Protein AF-C9IZY2-F1 (afdb_monomer)

Organism: Homo sapiens (NCBI:txid9606)

Secondary structure (DSSP, 8-state):
----------TTS---EEEEEETTTTEEEEEE----S-SS----HHHHHHHHHHHHSHHHHHHHHHHHHHHHHHHHHHHHHHHHHHHHHHHHHHHHHHHHHHHHHHHHHHHHHHHHHHSEE----B-TTTS-TTEEEPTTSS-EEE-SS-------TTS-SSS----BSS--SSS-EE------S-SEEEEEEE-TT---SS----SGGGTEEEEEEETTEEEE--SS-EEE-PPP-

Solvent-accessible surface area (backbone atoms only — not comparable to full-atom values): 14659 Å² total; per-residue (Å²): 135,81,68,82,65,81,74,89,70,67,99,84,54,100,65,66,61,53,57,60,62,48,89,90,72,83,56,84,59,82,54,77,64,81,80,76,86,78,94,66,84,79,80,50,74,66,61,56,51,51,56,50,59,67,58,71,42,75,66,45,61,51,50,52,53,54,49,50,53,51,50,53,52,51,52,51,49,52,49,52,51,53,48,55,53,49,54,50,49,50,54,54,48,53,54,48,54,56,45,51,53,49,51,52,52,48,52,52,50,50,52,52,48,49,45,63,74,74,30,46,79,49,88,70,37,51,29,75,68,25,29,9,50,37,52,45,64,44,95,84,24,73,47,75,44,79,52,99,55,72,53,96,68,85,90,49,86,68,22,21,75,58,56,95,42,65,44,53,66,74,83,83,93,74,89,56,73,44,74,87,80,90,84,78,97,67,58,61,52,74,52,74,54,64,50,92,83,41,81,36,68,55,95,69,72,61,21,56,93,56,36,19,51,34,46,33,39,53,74,90,44,40,29,43,42,39,91,76,70,39,79,48,98,72,76,90,128

InterPro domains:
  IPR001870 B30.2/SPRY domain [PS50188] (104-237)
  IPR003877 SPRY domain [PF00622] (176-229)
  IPR003879 Butyrophylin-like, SPRY domain [PR01407] (120-137)
  IPR003879 Butyrophylin-like, SPRY domain [PR01407] (137-154)
  IPR003879 Butyrophylin-like, SPRY domain [PR01407] (159-183)
  IPR003879 Butyrophylin-like, SPRY domain [PR01407] (189-202)
  IPR006574 SPRY-associated [PF13765] (124-172)
  IPR006574 SPRY-associated [SM00589] (121-173)
  IPR013320 Concanavalin A-like lectin/glucanase domain superfamily [SSF49899] (114-229)
  IPR043136 B30.2/SPRY domain superfamily [G3DSA:2.60.120.920] (111-237)
  IPR050143 Tripartite motif-containing [PTHR24103] (98-228)

Radius of gyration: 43.45 Å; Cα contacts (8 Å, |Δi|>4): 248; chains: 1; bounding box: 71×37×119 Å

Nearest PDB structures (foldseek):
  5lyg-assembly1_A  TM=9.795E-01  e=1.048E-12  Homo sapiens
  8hjt-assembly1_D  TM=9.741E-01  e=1.579E-12  Vicugna pacos
  6ism-assembly1_A  TM=9.696E-01  e=3.588E-12  Homo sapiens
  7hla-assembly1_B  TM=9.665E-01  e=2.173E-10  Mus musculus
  3zo0-assembly1_B-2  TM=9.667E-01  e=2.591E-10  Mus musculus

Structure (mmCIF, N/CA/C/O backbone):
data_AF-C9IZY2-F1
#
_entry.id   AF-C9IZY2-F1
#
loop_
_atom_site.group_PDB
_atom_site.id
_atom_site.type_symbol
_atom_site.label_atom_id
_atom_site.label_alt_id
_atom_site.label_comp_id
_atom_site.label_asym_id
_atom_site.label_entity_id
_atom_site.label_seq_id
_atom_site.pdbx_PDB_ins_code
_atom_site.Cartn_x
_atom_site.Cartn_y
_atom_site.Cartn_z
_atom_site.occupancy
_atom_site.B_iso_or_equiv
_atom_site.auth_seq_id
_atom_site.auth_comp_id
_atom_site.auth_asym_id
_atom_site.auth_atom_id
_atom_site.pdbx_PDB_model_num
ATOM 1 N N . MET A 1 1 ? 18.528 -11.852 73.624 1.00 40.19 1 MET A N 1
ATOM 2 C CA . MET A 1 1 ? 17.489 -12.532 74.430 1.00 40.19 1 MET A CA 1
ATOM 3 C C . MET A 1 1 ? 16.608 -11.447 75.022 1.00 40.19 1 MET A C 1
ATOM 5 O O . MET A 1 1 ? 17.159 -10.534 75.620 1.00 40.19 1 MET A O 1
ATOM 9 N N . VAL A 1 2 ? 15.296 -11.476 74.775 1.00 45.31 2 VAL A N 1
ATOM 10 C CA . VAL A 1 2 ? 14.349 -10.505 75.351 1.00 45.31 2 VAL A CA 1
ATOM 11 C C . VAL A 1 2 ? 13.811 -11.118 76.636 1.00 45.31 2 VAL A C 1
ATOM 13 O O . VAL A 1 2 ? 13.112 -12.126 76.586 1.00 45.31 2 VAL A O 1
ATOM 16 N N . THR A 1 3 ? 14.182 -10.558 77.781 1.00 39.31 3 THR A N 1
ATOM 17 C CA . THR A 1 3 ? 13.707 -11.024 79.087 1.00 39.31 3 THR A CA 1
ATOM 18 C C . THR A 1 3 ? 12.487 -10.192 79.460 1.00 39.31 3 THR A C 1
ATOM 20 O O . THR A 1 3 ? 12.613 -9.007 79.754 1.00 39.31 3 THR A O 1
ATOM 23 N N . THR A 1 4 ? 11.294 -10.781 79.397 1.00 42.53 4 THR A N 1
ATOM 24 C CA . THR A 1 4 ? 10.043 -10.113 79.784 1.00 42.53 4 THR A CA 1
ATOM 25 C C . THR A 1 4 ? 9.721 -10.490 81.227 1.00 42.53 4 THR A C 1
ATOM 27 O O . THR A 1 4 ? 9.477 -11.658 81.518 1.00 42.53 4 THR A O 1
ATOM 30 N N . ALA A 1 5 ? 9.744 -9.522 82.143 1.00 48.50 5 ALA A N 1
ATOM 31 C CA . ALA A 1 5 ? 9.399 -9.730 83.547 1.00 48.50 5 ALA A CA 1
ATOM 32 C C . ALA A 1 5 ? 8.281 -8.760 83.945 1.00 48.50 5 ALA A C 1
ATOM 34 O O . ALA A 1 5 ? 8.416 -7.552 83.780 1.00 48.50 5 ALA A O 1
ATOM 35 N N . VAL A 1 6 ? 7.175 -9.294 84.466 1.00 47.06 6 VAL A N 1
ATOM 36 C CA . VAL A 1 6 ? 6.047 -8.506 84.982 1.00 47.06 6 VAL A CA 1
ATOM 37 C C . VAL A 1 6 ? 6.134 -8.519 86.504 1.00 47.06 6 VAL A C 1
ATOM 39 O O . VAL A 1 6 ? 5.974 -9.568 87.125 1.00 47.06 6 VAL A O 1
ATOM 42 N N . ILE A 1 7 ? 6.419 -7.364 87.108 1.00 50.03 7 ILE A N 1
ATOM 43 C CA . ILE A 1 7 ? 6.515 -7.216 88.564 1.00 50.03 7 ILE A CA 1
ATOM 44 C C . ILE A 1 7 ? 5.248 -6.517 89.053 1.00 50.03 7 ILE A C 1
ATOM 46 O O . ILE A 1 7 ? 5.087 -5.312 88.888 1.00 50.03 7 ILE A O 1
ATOM 50 N N . ILE A 1 8 ? 4.351 -7.273 89.681 1.00 49.47 8 ILE A N 1
ATOM 51 C CA . ILE A 1 8 ? 3.159 -6.725 90.333 1.00 49.47 8 ILE A CA 1
ATOM 52 C C . ILE A 1 8 ? 3.582 -6.235 91.722 1.00 49.47 8 ILE A C 1
ATOM 54 O O . ILE A 1 8 ? 3.818 -7.048 92.617 1.00 49.47 8 ILE A O 1
ATOM 58 N N . ARG A 1 9 ? 3.710 -4.915 91.910 1.00 48.81 9 ARG A N 1
ATOM 59 C CA . ARG A 1 9 ? 3.880 -4.315 93.241 1.00 48.81 9 ARG A CA 1
ATOM 60 C C . ARG A 1 9 ? 2.545 -3.769 93.733 1.00 48.81 9 ARG A C 1
ATOM 62 O O . ARG A 1 9 ? 1.941 -2.930 93.085 1.00 48.81 9 ARG A O 1
ATOM 69 N N . ASP A 1 10 ? 2.175 -4.240 94.917 1.00 44.31 10 ASP A N 1
ATOM 70 C CA . ASP A 1 10 ? 1.064 -3.801 95.761 1.00 44.31 10 ASP A CA 1
ATOM 71 C C . ASP A 1 10 ? -0.370 -4.136 95.326 1.00 44.31 10 ASP A C 1
ATOM 73 O O . ASP A 1 10 ? -0.827 -3.860 94.223 1.00 44.31 10 ASP A O 1
ATOM 77 N N . LYS A 1 11 ? -1.133 -4.711 96.265 1.00 51.84 11 LYS A N 1
ATOM 78 C CA . LYS A 1 11 ? -2.534 -5.128 96.065 1.00 51.84 11 LYS A CA 1
ATOM 79 C C . LYS A 1 11 ? -3.543 -3.984 96.223 1.00 51.84 11 LYS A C 1
ATOM 81 O O . LYS A 1 11 ? -4.746 -4.225 96.164 1.00 51.84 11 LYS A O 1
ATOM 86 N N . TYR A 1 12 ? -3.069 -2.754 96.421 1.00 48.72 12 TYR A N 1
ATOM 87 C CA . TYR A 1 12 ? -3.920 -1.620 96.787 1.00 48.72 12 TYR A CA 1
ATOM 88 C C . TYR A 1 12 ? -3.785 -0.397 95.872 1.00 48.72 12 TYR A C 1
ATOM 90 O O . TYR A 1 12 ? -4.548 0.553 96.034 1.00 48.72 12 TYR A O 1
ATOM 98 N N . VAL A 1 13 ? -2.909 -0.428 94.860 1.00 48.81 13 VAL A N 1
ATOM 99 C CA . VAL A 1 13 ? -2.782 0.656 93.873 1.00 48.81 13 VAL A CA 1
ATOM 100 C C . VAL A 1 13 ? -2.941 0.071 92.467 1.00 48.81 13 VAL A C 1
ATOM 102 O O . VAL A 1 13 ? -2.142 -0.745 92.023 1.00 48.81 13 VAL A O 1
ATOM 105 N N . ARG A 1 14 ? -4.037 0.445 91.795 1.00 58.28 14 ARG A N 1
ATOM 106 C CA . ARG A 1 14 ? -4.555 -0.113 90.528 1.00 58.28 14 ARG A CA 1
ATOM 107 C C . ARG A 1 14 ? -3.748 0.337 89.298 1.00 58.28 14 ARG A C 1
ATOM 109 O O . ARG A 1 14 ? -4.320 0.815 88.322 1.00 58.28 14 ARG A O 1
ATOM 116 N N . ASN A 1 15 ? -2.426 0.177 89.339 1.00 51.97 15 ASN A N 1
ATOM 117 C CA . ASN A 1 15 ? -1.521 0.578 88.266 1.00 51.97 15 ASN A CA 1
ATOM 118 C C . ASN A 1 15 ? -0.731 -0.659 87.823 1.00 51.97 15 ASN A C 1
ATOM 120 O O . ASN A 1 15 ? 0.031 -1.219 88.608 1.00 51.97 15 ASN A O 1
ATOM 124 N N . VAL A 1 16 ? -0.901 -1.094 86.574 1.00 55.56 16 VAL A N 1
ATOM 125 C CA . VAL A 1 16 ? -0.093 -2.180 86.000 1.00 55.56 16 VAL A CA 1
ATOM 126 C C . VAL A 1 16 ? 0.978 -1.538 85.126 1.00 55.56 16 VAL A C 1
ATOM 128 O O . VAL A 1 16 ? 0.656 -0.937 84.102 1.00 55.56 16 VAL A O 1
ATOM 131 N N . SER A 1 17 ? 2.246 -1.630 85.528 1.00 50.41 17 SER A N 1
ATOM 132 C CA . SER A 1 17 ? 3.370 -1.200 84.694 1.00 50.41 17 SER A CA 1
ATOM 133 C C . SER A 1 17 ? 3.989 -2.401 83.979 1.00 50.41 17 SER A C 1
ATOM 135 O O . SER A 1 17 ? 4.211 -3.463 84.559 1.00 50.41 17 SER A O 1
ATOM 137 N N . CYS A 1 18 ? 4.248 -2.237 82.684 1.00 51.66 18 CYS A N 1
ATOM 138 C CA . CYS A 1 18 ? 4.996 -3.184 81.869 1.00 51.66 18 CYS A CA 1
ATOM 139 C C . CYS A 1 18 ? 6.260 -2.468 81.393 1.00 51.66 18 CYS A C 1
ATOM 141 O O . CYS A 1 18 ? 6.152 -1.456 80.699 1.00 51.66 18 CYS A O 1
ATOM 143 N N . SER A 1 19 ? 7.441 -2.981 81.747 1.00 51.94 19 SER A N 1
ATOM 144 C CA . SER A 1 19 ? 8.708 -2.504 81.191 1.00 51.94 19 SER A CA 1
ATOM 145 C C . SER A 1 19 ? 9.284 -3.557 80.248 1.00 51.94 19 SER A C 1
ATOM 147 O O . SER A 1 19 ? 9.329 -4.752 80.547 1.00 51.94 19 SER A O 1
ATOM 149 N N . VAL A 1 20 ? 9.678 -3.115 79.056 1.00 52.34 20 VAL A N 1
ATOM 150 C CA . VAL A 1 20 ? 10.335 -3.959 78.058 1.00 52.34 20 VAL A CA 1
ATOM 151 C C . VAL A 1 20 ? 11.734 -3.403 77.866 1.00 52.34 20 VAL A C 1
ATOM 153 O O . VAL A 1 20 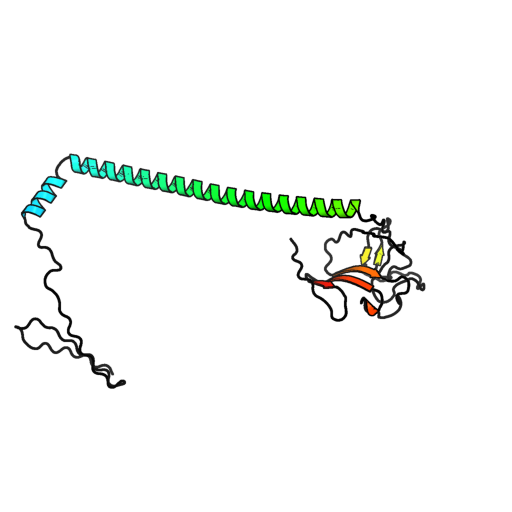? 11.901 -2.305 77.344 1.00 52.34 20 VAL A O 1
ATOM 156 N N . ASN A 1 21 ? 12.738 -4.160 78.304 1.00 47.47 21 ASN A N 1
ATOM 157 C CA . ASN A 1 21 ? 14.138 -3.789 78.149 1.00 47.47 21 ASN A CA 1
ATOM 158 C C . ASN A 1 21 ? 14.741 -4.537 76.952 1.00 47.47 21 ASN A C 1
ATOM 160 O O . ASN A 1 21 ? 14.748 -5.770 76.915 1.00 47.47 21 ASN A O 1
ATOM 164 N N . ASN A 1 22 ? 15.233 -3.789 75.964 1.00 47.00 22 ASN A N 1
ATOM 165 C CA . ASN A 1 22 ? 15.914 -4.331 74.795 1.00 47.00 22 ASN A CA 1
ATOM 166 C C . ASN A 1 22 ? 17.382 -3.878 74.798 1.00 47.00 22 ASN A C 1
ATOM 168 O O . ASN A 1 22 ? 17.701 -2.734 74.475 1.00 47.00 22 ASN A O 1
ATOM 172 N N . THR A 1 23 ? 18.287 -4.795 75.136 1.00 54.81 23 THR A N 1
ATOM 173 C CA . THR A 1 23 ? 19.713 -4.514 75.367 1.00 54.81 23 THR A CA 1
ATOM 174 C C . THR A 1 23 ? 20.537 -4.231 74.105 1.00 54.81 23 THR A C 1
ATOM 176 O O . THR A 1 23 ? 21.725 -3.951 74.220 1.00 54.81 23 THR A O 1
ATOM 179 N N . LEU A 1 24 ? 19.944 -4.259 72.904 1.00 51.19 24 LEU A N 1
ATOM 180 C CA . LEU A 1 24 ? 20.659 -3.998 71.643 1.00 51.19 24 LEU A CA 1
ATOM 181 C C . LEU A 1 24 ? 20.613 -2.535 71.168 1.00 51.19 24 LEU A C 1
ATOM 183 O O . LEU A 1 24 ? 21.383 -2.174 70.284 1.00 51.19 24 LEU A O 1
ATOM 187 N N . LEU A 1 25 ? 19.742 -1.691 71.733 1.00 52.81 25 LEU A N 1
ATOM 188 C CA . LEU A 1 25 ? 19.538 -0.302 71.276 1.00 52.81 25 LEU A CA 1
ATOM 189 C C . LEU A 1 25 ? 19.680 0.761 72.379 1.00 52.81 25 LEU A C 1
ATOM 191 O O . LEU A 1 25 ? 19.482 1.940 72.107 1.00 52.81 25 LEU A O 1
ATOM 195 N N . GLY A 1 26 ? 20.034 0.375 73.611 1.00 54.69 26 GLY A N 1
ATOM 196 C CA . GLY A 1 26 ? 20.330 1.317 74.703 1.00 54.69 26 GLY A CA 1
ATOM 197 C C . GLY A 1 26 ? 19.180 2.254 75.100 1.00 54.69 26 GLY A C 1
ATOM 198 O O . GLY A 1 26 ? 19.429 3.274 75.734 1.00 54.69 26 GLY A O 1
ATOM 199 N N . GLN A 1 27 ? 17.936 1.941 74.723 1.00 52.62 27 GLN A N 1
ATOM 200 C CA . GLN A 1 27 ? 16.760 2.758 75.021 1.00 52.62 27 GLN A CA 1
ATOM 201 C C . GLN A 1 27 ? 15.821 2.035 75.984 1.00 52.62 27 GLN A C 1
ATOM 203 O O . GLN A 1 27 ? 15.331 0.943 75.697 1.00 52.62 27 GLN A O 1
ATOM 208 N N . GLU A 1 28 ? 15.539 2.689 77.106 1.00 56.41 28 GLU A N 1
ATOM 209 C CA . GLU A 1 28 ? 14.507 2.303 78.060 1.00 56.41 28 GLU A CA 1
ATOM 210 C C . GLU A 1 28 ? 13.216 3.056 77.722 1.00 56.41 28 GLU A C 1
ATOM 212 O O . GLU A 1 28 ? 13.225 4.277 77.546 1.00 56.41 28 GLU A O 1
ATOM 217 N N . LYS A 1 29 ? 12.097 2.338 77.580 1.00 54.38 29 LYS A N 1
ATOM 218 C CA . LYS A 1 29 ? 10.791 2.960 77.348 1.00 54.38 29 LYS A CA 1
ATOM 219 C C . LYS A 1 29 ? 9.762 2.351 78.289 1.00 54.38 29 LYS A C 1
ATOM 221 O O . LYS A 1 29 ? 9.289 1.238 78.072 1.00 54.38 29 LYS A O 1
ATOM 226 N N . GLU A 1 30 ? 9.425 3.096 79.335 1.00 56.91 30 GLU A N 1
ATOM 227 C CA . GLU A 1 30 ? 8.315 2.775 80.225 1.00 56.91 30 GLU A CA 1
ATOM 228 C C . GLU A 1 30 ? 7.013 3.331 79.643 1.00 56.91 30 GLU A C 1
ATOM 230 O O . GLU A 1 30 ? 6.910 4.514 79.316 1.00 56.91 30 GLU A O 1
ATOM 235 N N . THR A 1 31 ? 6.000 2.478 79.509 1.00 49.25 31 THR A N 1
ATOM 236 C CA . THR A 1 31 ? 4.647 2.910 79.145 1.00 49.25 31 THR A CA 1
ATOM 237 C C . THR A 1 31 ? 3.680 2.480 80.234 1.00 49.25 31 THR A C 1
ATOM 239 O O . THR A 1 31 ? 3.457 1.287 80.442 1.00 49.25 31 THR A O 1
ATOM 242 N N . VAL A 1 32 ? 3.106 3.460 80.928 1.00 55.12 32 VAL A N 1
ATOM 243 C CA . VAL A 1 32 ? 2.059 3.251 81.930 1.00 55.12 32 VAL A CA 1
ATOM 244 C C . VAL A 1 32 ? 0.713 3.333 81.218 1.00 55.12 32 VAL A C 1
ATOM 246 O O . VAL A 1 32 ? 0.360 4.377 80.670 1.00 55.12 32 VAL A O 1
ATOM 249 N N . ILE A 1 33 ? -0.026 2.225 81.189 1.00 56.00 33 ILE A N 1
ATOM 250 C CA . ILE A 1 33 ? -1.375 2.189 80.621 1.00 56.00 33 ILE A CA 1
ATOM 251 C C . ILE A 1 33 ? -2.360 2.490 81.750 1.00 56.00 33 ILE A C 1
ATOM 253 O O . ILE A 1 33 ? -2.466 1.733 82.713 1.00 56.00 33 ILE A O 1
ATOM 257 N N . PHE A 1 34 ? -3.091 3.595 81.619 1.00 49.12 34 PHE A N 1
ATOM 258 C CA . PHE A 1 34 ? -4.220 3.917 82.485 1.00 49.12 34 PHE A CA 1
ATOM 259 C C . PHE A 1 34 ? -5.475 3.279 81.893 1.00 49.12 34 PHE A C 1
ATOM 261 O O . PHE A 1 34 ? -5.845 3.588 80.762 1.00 49.12 34 PHE A O 1
ATOM 268 N N . ILE A 1 35 ? -6.123 2.383 82.637 1.00 53.16 35 ILE A N 1
ATOM 269 C CA . ILE A 1 35 ? -7.439 1.853 82.264 1.00 53.16 35 ILE A CA 1
ATOM 270 C C . ILE A 1 35 ? -8.484 2.804 82.865 1.00 53.16 35 ILE A C 1
ATOM 272 O O . ILE A 1 35 ? -8.654 2.788 84.086 1.00 53.16 35 ILE A O 1
ATOM 276 N N . PRO A 1 36 ? -9.165 3.655 82.073 1.00 42.81 36 PRO A N 1
ATOM 277 C CA . PRO A 1 36 ? -10.273 4.446 82.589 1.00 42.81 36 PRO A CA 1
ATOM 278 C C . PRO A 1 36 ? -11.422 3.514 82.997 1.00 42.81 36 PRO A C 1
ATOM 280 O O . PRO A 1 36 ? -11.776 2.581 82.272 1.00 42.81 36 PRO A O 1
ATOM 283 N N . GLU A 1 37 ? -11.990 3.745 84.181 1.00 43.78 37 GLU A N 1
ATOM 284 C CA . GLU A 1 37 ? -13.172 3.026 84.655 1.00 43.78 37 GLU A CA 1
ATOM 285 C C . GLU A 1 37 ? -14.347 3.227 83.677 1.00 43.78 37 GLU A C 1
ATOM 287 O O . GLU A 1 37 ? -14.598 4.340 83.222 1.00 43.78 37 GLU A O 1
ATOM 292 N N . SER A 1 38 ? -15.094 2.143 83.424 1.00 46.31 38 SER A N 1
ATOM 293 C CA . SER A 1 38 ? -16.403 2.053 82.740 1.00 46.31 38 SER A CA 1
ATOM 294 C C . SER A 1 38 ? -16.441 1.853 81.208 1.00 46.31 38 SER A C 1
ATOM 296 O O . SER A 1 38 ? -16.872 2.704 80.443 1.00 46.31 38 SER A O 1
ATOM 298 N N . PHE A 1 39 ? -16.142 0.624 80.766 1.00 46.12 39 PHE A N 1
ATOM 299 C CA . PHE A 1 39 ? -16.599 0.081 79.467 1.00 46.12 39 PHE A CA 1
ATOM 300 C C . PHE A 1 39 ? -17.731 -0.956 79.603 1.00 46.12 39 PHE A C 1
ATOM 302 O O . PHE A 1 39 ? -17.947 -1.776 78.716 1.00 46.12 39 PHE A O 1
ATOM 309 N N . MET A 1 40 ? -18.470 -0.947 80.714 1.00 44.19 40 MET A N 1
ATOM 310 C CA . MET A 1 40 ? -19.642 -1.807 80.905 1.00 44.19 40 MET A CA 1
ATOM 311 C C . MET A 1 40 ? -20.780 -0.960 81.486 1.00 44.19 40 MET A C 1
ATOM 313 O O . MET A 1 40 ? -20.730 -0.637 82.674 1.00 44.19 40 MET A O 1
ATOM 317 N N . PRO A 1 41 ? -21.798 -0.572 80.696 1.00 45.72 41 PRO A N 1
ATOM 318 C CA . PRO A 1 41 ? -23.003 -0.006 81.275 1.00 45.72 41 PRO A CA 1
ATOM 319 C C . PRO A 1 41 ? -23.709 -1.122 82.050 1.00 45.72 41 PRO A C 1
ATOM 321 O O . PRO A 1 41 ? -24.046 -2.162 81.482 1.00 45.72 41 PRO A O 1
ATOM 324 N N . SER A 1 42 ? -23.920 -0.938 83.354 1.00 53.59 42 SER A N 1
ATOM 325 C CA . SER A 1 42 ? -24.784 -1.829 84.124 1.00 53.59 42 SER A CA 1
ATOM 326 C C . SER A 1 42 ? -26.217 -1.649 83.620 1.00 53.59 42 SER A C 1
ATOM 328 O O . SER A 1 42 ? -26.858 -0.620 83.831 1.00 53.59 42 SER A O 1
ATOM 330 N N . ALA A 1 43 ? -26.727 -2.641 82.891 1.00 50.31 43 ALA A N 1
ATOM 331 C CA . ALA A 1 43 ? -28.133 -2.662 82.522 1.00 50.31 43 ALA A CA 1
ATOM 332 C C . ALA A 1 43 ? -28.959 -2.797 83.809 1.00 50.31 43 ALA A C 1
ATOM 334 O O . ALA A 1 43 ? -28.845 -3.785 84.536 1.00 50.31 43 ALA A O 1
ATOM 335 N N . SER A 1 44 ? -29.756 -1.778 84.126 1.00 56.03 44 SER A N 1
ATOM 336 C CA . SER A 1 44 ? -30.616 -1.791 85.304 1.00 56.03 44 SER A CA 1
ATOM 337 C C . SER A 1 44 ? -31.729 -2.847 85.150 1.00 56.03 44 SER A C 1
ATOM 339 O O . SER A 1 44 ? -32.228 -3.059 84.039 1.00 56.03 44 SER A O 1
ATOM 341 N N . PRO A 1 45 ? -32.193 -3.481 86.245 1.00 63.38 45 PRO A N 1
ATOM 342 C CA . PRO A 1 45 ? -33.234 -4.517 86.195 1.00 63.38 45 PRO A CA 1
ATOM 343 C C . PRO A 1 45 ? -34.537 -4.082 85.500 1.00 63.38 45 PRO A C 1
ATOM 345 O O . PRO A 1 45 ? -35.229 -4.899 84.897 1.00 63.38 45 PRO A O 1
ATOM 348 N N . TRP A 1 46 ? -34.861 -2.785 85.528 1.00 60.12 46 TRP A N 1
ATOM 349 C CA . TRP A 1 46 ? -36.043 -2.241 84.858 1.00 60.12 46 TRP A CA 1
ATOM 350 C C . TRP A 1 46 ? -35.871 -2.115 83.335 1.00 60.12 46 TRP A C 1
ATOM 352 O O . TRP A 1 46 ? -36.844 -2.306 82.609 1.00 60.12 46 TRP A O 1
ATOM 362 N N . MET A 1 47 ? -34.654 -1.876 82.823 1.00 56.12 47 MET A N 1
ATOM 363 C CA . MET A 1 47 ? -34.397 -1.904 81.375 1.00 56.12 47 MET A CA 1
ATOM 364 C C . MET A 1 47 ? -34.519 -3.324 80.809 1.00 56.12 47 MET A C 1
ATOM 366 O O . MET A 1 47 ? -34.985 -3.498 79.685 1.00 56.12 47 MET A O 1
ATOM 370 N N . VAL A 1 48 ? -34.185 -4.340 81.614 1.00 60.19 48 VAL A N 1
ATOM 371 C CA . VAL A 1 48 ? -34.410 -5.755 81.275 1.00 60.19 48 VAL A CA 1
ATOM 372 C C . VAL A 1 48 ? -35.910 -6.071 81.238 1.00 60.19 48 VAL A C 1
ATOM 374 O O . VAL A 1 48 ? -36.382 -6.698 80.294 1.00 60.19 48 VAL A O 1
ATOM 377 N N . ALA A 1 49 ? -36.686 -5.582 82.208 1.00 60.72 49 ALA A N 1
ATOM 378 C CA . ALA A 1 49 ? -38.138 -5.777 82.238 1.00 60.72 49 ALA A CA 1
ATOM 379 C C . ALA A 1 49 ? -38.860 -5.093 81.057 1.00 60.72 49 ALA A C 1
ATOM 381 O O . ALA A 1 49 ? -39.762 -5.684 80.461 1.00 60.72 49 ALA A O 1
ATOM 382 N N . LEU A 1 50 ? -38.433 -3.888 80.660 1.00 59.69 50 LEU A N 1
ATOM 383 C CA . LEU A 1 50 ? -38.961 -3.211 79.470 1.00 59.69 50 LEU A CA 1
ATOM 384 C C . LEU A 1 50 ? -38.633 -3.970 78.178 1.00 59.69 50 LEU A C 1
ATOM 386 O O . LEU A 1 50 ? -39.498 -4.076 77.312 1.00 59.69 50 LEU A O 1
ATOM 390 N N . ALA A 1 51 ? -37.439 -4.562 78.066 1.00 58.69 51 ALA A N 1
ATOM 391 C CA . ALA A 1 51 ? -37.067 -5.392 76.918 1.00 58.69 51 ALA A CA 1
ATOM 392 C C . ALA A 1 51 ? -37.938 -6.661 76.786 1.00 58.69 51 ALA A C 1
ATOM 394 O O . ALA A 1 51 ? -38.218 -7.110 75.675 1.00 58.69 51 ALA A O 1
ATOM 395 N N . VAL A 1 52 ? -38.420 -7.216 77.903 1.00 59.97 52 VAL A N 1
ATOM 396 C CA . VAL A 1 52 ? -39.308 -8.394 77.921 1.00 59.97 52 VAL A CA 1
ATOM 397 C C . VAL A 1 52 ? -40.757 -8.026 77.565 1.00 59.97 52 VAL A C 1
ATOM 399 O O . VAL A 1 52 ? -41.404 -8.719 76.781 1.00 59.97 52 VAL A O 1
ATOM 402 N N . ILE A 1 53 ? -41.273 -6.896 78.059 1.00 61.03 53 ILE A N 1
ATOM 403 C CA . ILE A 1 53 ? -42.635 -6.427 77.723 1.00 61.03 53 ILE A CA 1
ATOM 404 C C . ILE A 1 53 ? -42.718 -6.010 76.247 1.00 61.03 53 ILE A C 1
ATOM 406 O O . ILE A 1 53 ? -43.706 -6.284 75.564 1.00 61.03 53 ILE A O 1
ATOM 410 N N . LEU A 1 54 ? -41.641 -5.417 75.728 1.00 56.56 54 LEU A N 1
ATOM 411 C CA . LEU A 1 54 ? -41.503 -5.048 74.325 1.00 56.56 54 LEU A CA 1
ATOM 412 C C . LEU A 1 54 ? -41.175 -6.238 73.411 1.00 56.56 54 LEU A C 1
ATOM 414 O O . LEU A 1 54 ? -40.938 -6.015 72.242 1.00 56.56 54 LEU A O 1
ATOM 418 N N . THR A 1 55 ? -41.120 -7.485 73.882 1.00 56.47 55 THR A N 1
ATOM 419 C CA . THR A 1 55 ? -40.920 -8.672 73.017 1.00 56.47 55 THR A CA 1
ATOM 420 C C . THR A 1 55 ? -42.089 -9.656 73.071 1.00 56.47 55 THR A C 1
ATOM 422 O O . THR A 1 55 ? -42.260 -10.440 72.142 1.00 56.47 55 THR A O 1
ATOM 425 N N . ALA A 1 56 ? -42.948 -9.564 74.094 1.00 62.31 56 ALA A N 1
ATOM 426 C CA . ALA A 1 56 ? -44.131 -10.411 74.269 1.00 62.31 56 ALA A CA 1
ATOM 427 C C . ALA A 1 56 ? -45.430 -9.827 73.678 1.00 62.31 56 ALA A C 1
ATOM 429 O O . ALA A 1 56 ? -46.458 -10.507 73.660 1.00 62.31 56 ALA A O 1
ATOM 430 N N . SER A 1 57 ? -45.422 -8.581 73.189 1.00 65.81 57 SER A N 1
ATOM 431 C CA . SER A 1 57 ? -46.600 -8.022 72.521 1.00 65.81 57 SER A CA 1
ATOM 432 C C . SER A 1 57 ? -46.733 -8.611 71.102 1.00 65.81 57 SER A C 1
ATOM 434 O O . SER A 1 57 ? -45.752 -8.635 70.354 1.00 65.81 57 SER A O 1
ATOM 436 N N . PRO A 1 58 ? -47.927 -9.064 70.670 1.00 76.38 58 PRO A N 1
ATOM 437 C CA . PRO A 1 58 ? -48.149 -9.599 69.316 1.00 76.38 58 PRO A CA 1
ATOM 438 C C . PRO A 1 58 ? -47.691 -8.662 68.182 1.00 76.38 58 PRO A C 1
ATOM 440 O O . PRO A 1 58 ? -47.354 -9.097 67.082 1.00 76.38 58 PRO A O 1
ATOM 443 N N . TRP A 1 59 ? -47.622 -7.363 68.474 1.00 72.44 59 TRP A N 1
ATOM 444 C CA . TRP A 1 59 ? -47.124 -6.316 67.589 1.00 72.44 59 TRP A CA 1
ATOM 445 C C . TRP A 1 59 ? -45.649 -6.507 67.193 1.00 72.44 59 TRP A C 1
ATOM 447 O O . TRP A 1 59 ? -45.250 -6.163 66.084 1.00 72.44 59 TRP A O 1
ATOM 457 N N . MET A 1 60 ? -44.830 -7.088 68.066 1.00 76.38 60 MET A N 1
ATOM 458 C CA . MET A 1 60 ? -43.383 -7.213 67.860 1.00 76.38 60 MET A CA 1
ATOM 459 C 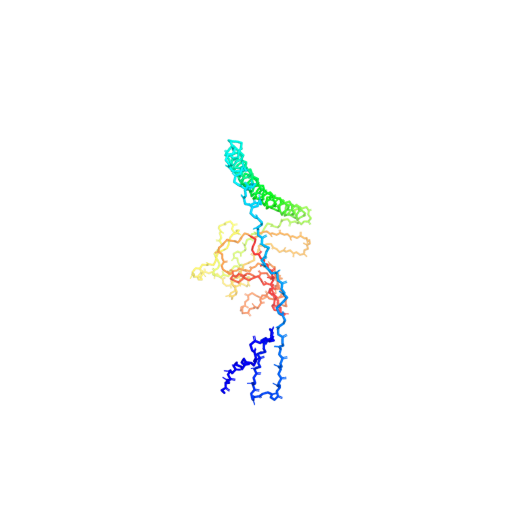C . MET A 1 60 ? -43.020 -8.330 66.894 1.00 76.38 60 MET A C 1
ATOM 461 O O . MET A 1 60 ? -42.109 -8.177 66.086 1.00 76.38 60 MET A O 1
ATOM 465 N N . VAL A 1 61 ? -43.791 -9.416 66.914 1.00 77.31 61 VAL A N 1
ATOM 466 C CA . VAL A 1 61 ? -43.669 -10.507 65.941 1.00 77.31 61 VAL A CA 1
ATOM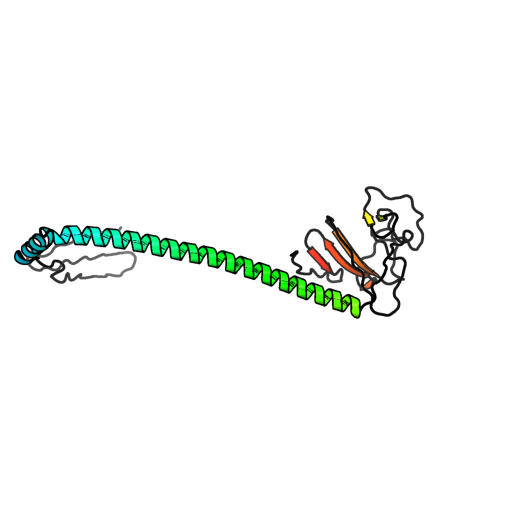 467 C C . VAL A 1 61 ? -44.152 -10.051 64.559 1.00 77.31 61 VAL A C 1
ATOM 469 O O . VAL A 1 61 ? -43.558 -10.388 63.542 1.00 77.31 61 VAL A O 1
ATOM 472 N N . SER A 1 62 ? -45.197 -9.220 64.514 1.00 83.19 62 SER A N 1
ATOM 473 C CA . SER A 1 62 ? -45.665 -8.593 63.271 1.00 83.19 62 SER A CA 1
ATOM 474 C C . SER A 1 62 ? -44.610 -7.647 62.680 1.00 83.19 62 SER A C 1
ATOM 476 O O . SER A 1 62 ? -44.285 -7.729 61.496 1.00 83.19 62 SER A O 1
ATOM 478 N N . MET A 1 63 ? -43.990 -6.804 63.513 1.00 86.12 63 MET A N 1
ATOM 479 C CA . MET A 1 63 ? -42.954 -5.860 63.082 1.00 86.12 63 MET A CA 1
ATOM 480 C C . MET A 1 63 ? -41.694 -6.541 62.530 1.00 86.12 63 MET A C 1
ATOM 482 O O . MET A 1 63 ? -41.111 -6.037 61.570 1.00 86.12 63 MET A O 1
ATOM 486 N N . THR A 1 64 ? -41.279 -7.691 63.069 1.00 83.38 64 THR A N 1
ATOM 487 C CA . THR A 1 64 ? -40.118 -8.432 62.541 1.00 83.38 64 THR A CA 1
ATOM 488 C C . THR A 1 64 ? -40.409 -9.083 61.192 1.00 83.38 64 THR A C 1
ATOM 490 O O . THR A 1 64 ? -39.556 -9.042 60.305 1.00 83.38 64 THR A O 1
ATOM 493 N N . VAL A 1 65 ? -41.618 -9.621 60.993 1.00 88.44 65 VAL A N 1
ATOM 494 C CA . VAL A 1 65 ? -42.053 -10.160 59.693 1.00 88.44 65 VAL A CA 1
ATOM 495 C C . VAL A 1 65 ? -42.135 -9.045 58.650 1.00 88.44 65 VAL A C 1
ATOM 497 O O . VAL A 1 65 ? -41.601 -9.197 57.552 1.00 88.44 65 VAL A O 1
ATOM 500 N N . ILE A 1 66 ? -42.727 -7.897 58.999 1.00 89.69 66 ILE A N 1
ATOM 501 C CA . ILE A 1 66 ? -42.801 -6.724 58.114 1.00 89.69 66 ILE A CA 1
ATOM 502 C C . ILE A 1 66 ? -41.394 -6.244 57.737 1.00 89.69 66 ILE A C 1
ATOM 504 O O . ILE A 1 66 ? -41.127 -5.992 56.561 1.00 89.69 66 ILE A O 1
ATOM 508 N N . LEU A 1 67 ? -40.472 -6.175 58.702 1.00 90.12 67 LEU A N 1
ATOM 509 C CA . LEU A 1 67 ? -39.083 -5.790 58.458 1.00 90.12 67 LEU A CA 1
ATOM 510 C C . LEU A 1 67 ? -38.370 -6.779 57.523 1.00 90.12 67 LEU A C 1
ATOM 512 O O . LEU A 1 67 ? -37.686 -6.353 56.594 1.00 90.12 67 LEU A O 1
ATOM 516 N N . ALA A 1 68 ? -38.554 -8.087 57.721 1.00 90.81 68 ALA A N 1
ATOM 517 C CA . ALA A 1 68 ? -37.963 -9.115 56.865 1.00 90.81 68 ALA A CA 1
ATOM 518 C C . ALA A 1 68 ? -38.470 -9.020 55.416 1.00 90.81 68 ALA A C 1
ATOM 520 O O . ALA A 1 68 ? -37.673 -9.065 54.478 1.00 90.81 68 ALA A O 1
ATOM 521 N N . VAL A 1 69 ? -39.779 -8.815 55.226 1.00 93.00 69 VAL A N 1
ATOM 522 C CA . VAL A 1 69 ? -40.379 -8.599 53.899 1.00 93.00 69 VAL A CA 1
ATOM 523 C C . VAL A 1 69 ? -39.817 -7.334 53.246 1.00 93.00 69 VAL A C 1
ATOM 525 O O . VAL A 1 69 ? -39.444 -7.368 52.072 1.00 93.00 69 VAL A O 1
ATOM 528 N N . PHE A 1 70 ? -39.674 -6.241 54.003 1.00 92.75 70 PHE A N 1
ATOM 529 C CA . PHE A 1 70 ? -39.051 -5.008 53.515 1.00 92.75 70 PHE A CA 1
ATOM 530 C C . PHE A 1 70 ? -37.599 -5.223 53.074 1.00 92.75 70 PHE A C 1
ATOM 532 O O . PHE A 1 70 ? -37.202 -4.737 52.017 1.00 92.75 70 PHE A O 1
ATOM 539 N N . ILE A 1 71 ? -36.807 -5.979 53.839 1.00 92.50 71 ILE A N 1
ATOM 540 C CA . ILE A 1 71 ? -35.410 -6.282 53.494 1.00 92.50 71 ILE A CA 1
ATOM 541 C C . ILE A 1 71 ? -35.333 -7.080 52.189 1.00 92.50 71 ILE A C 1
ATOM 543 O O . ILE A 1 71 ? -34.538 -6.735 51.313 1.00 92.50 71 ILE A O 1
ATOM 547 N N . ILE A 1 72 ? -36.176 -8.105 52.026 1.00 93.50 72 ILE A N 1
ATOM 548 C CA . ILE A 1 72 ? -36.241 -8.897 50.789 1.00 93.50 72 ILE A CA 1
ATOM 549 C C . ILE A 1 72 ? -36.618 -7.995 49.610 1.00 93.50 72 ILE A C 1
ATOM 551 O O . ILE A 1 72 ? -35.956 -8.027 48.571 1.00 93.50 72 ILE A O 1
ATOM 555 N N . PHE A 1 73 ? -37.630 -7.143 49.781 1.00 94.19 73 PHE A N 1
ATOM 556 C CA . PHE A 1 73 ? -38.071 -6.214 48.745 1.00 94.19 73 PHE A CA 1
ATOM 557 C C . PHE A 1 73 ? -36.967 -5.225 48.336 1.00 94.19 73 PHE A C 1
ATOM 559 O O . PHE A 1 73 ? -36.730 -5.012 47.142 1.00 94.19 73 PHE A O 1
ATOM 566 N N . MET A 1 74 ? -36.232 -4.667 49.303 1.00 94.31 74 MET A N 1
ATOM 567 C CA . MET A 1 74 ? -35.097 -3.778 49.038 1.00 94.31 74 MET A CA 1
ATOM 568 C C . MET A 1 74 ? -33.941 -4.517 48.356 1.00 94.31 74 MET A C 1
ATOM 570 O O . MET A 1 74 ? -33.357 -3.985 47.413 1.00 94.31 74 MET A O 1
ATOM 574 N N . ALA A 1 75 ? -33.633 -5.752 48.761 1.00 94.56 75 ALA A N 1
ATOM 575 C CA . ALA A 1 75 ? -32.594 -6.567 48.135 1.00 94.56 75 ALA A CA 1
ATOM 576 C C . ALA A 1 75 ? -32.920 -6.886 46.665 1.00 94.56 75 ALA A C 1
ATOM 578 O O . ALA A 1 75 ? -32.057 -6.726 45.797 1.00 94.56 75 ALA A O 1
ATOM 579 N N . VAL A 1 76 ? -34.170 -7.266 46.369 1.00 95.25 76 VAL A N 1
ATOM 580 C CA . VAL A 1 76 ? -34.657 -7.483 44.995 1.00 95.25 76 VAL A CA 1
ATOM 581 C C . VAL A 1 76 ? -34.586 -6.186 44.193 1.00 95.25 76 VAL A C 1
ATOM 583 O O . VAL A 1 76 ? -34.012 -6.182 43.107 1.00 95.25 76 VAL A O 1
ATOM 586 N N . SER A 1 77 ? -35.070 -5.070 44.743 1.00 93.06 77 SER A N 1
ATOM 587 C CA . SER A 1 77 ? -35.034 -3.760 44.078 1.00 93.06 77 SER A CA 1
ATOM 588 C C . SER A 1 77 ? -33.605 -3.326 43.741 1.00 93.06 77 SER A C 1
ATOM 590 O O . SER A 1 77 ? -33.315 -2.952 42.605 1.00 93.06 77 SER A O 1
ATOM 592 N N . ILE A 1 78 ? -32.674 -3.445 44.693 1.00 95.19 78 ILE A N 1
ATOM 593 C CA . ILE A 1 78 ? -31.249 -3.150 44.485 1.00 95.19 78 ILE A CA 1
ATOM 594 C C . ILE A 1 78 ? -30.654 -4.084 43.423 1.00 95.19 78 ILE A C 1
ATOM 596 O O . ILE A 1 78 ? -29.873 -3.633 42.582 1.00 95.19 78 ILE A O 1
ATOM 600 N N . CYS A 1 79 ? -31.016 -5.371 43.429 1.00 91.88 79 CYS A N 1
ATOM 601 C CA . CYS A 1 79 ? -30.573 -6.335 42.423 1.00 91.88 79 CYS A CA 1
ATOM 602 C C . CYS A 1 79 ? -31.068 -5.951 41.020 1.00 91.88 79 CYS A C 1
ATOM 604 O O . CYS A 1 79 ? -30.263 -5.865 40.089 1.00 91.88 79 CYS A O 1
ATOM 606 N N . CYS A 1 80 ? -32.357 -5.632 40.881 1.00 92.50 80 CYS A N 1
ATOM 607 C CA . CYS A 1 80 ? -32.969 -5.172 39.636 1.00 92.50 80 CYS A CA 1
ATOM 608 C C . CYS A 1 80 ? -32.303 -3.892 39.118 1.00 92.50 80 CYS A C 1
ATOM 610 O O . CYS A 1 80 ? -31.920 -3.830 37.951 1.00 92.50 80 CYS A O 1
ATOM 612 N N . ILE A 1 81 ? -32.074 -2.903 39.990 1.00 93.94 81 ILE A N 1
ATOM 613 C CA . ILE A 1 81 ? -31.380 -1.660 39.630 1.00 93.94 81 ILE A CA 1
ATOM 614 C C . ILE A 1 81 ? -29.949 -1.961 39.170 1.00 93.94 81 ILE A C 1
ATOM 616 O O . ILE A 1 81 ? -29.526 -1.468 38.127 1.00 93.94 81 ILE A O 1
ATOM 620 N N . LYS A 1 82 ? -29.196 -2.806 39.889 1.00 94.44 82 LYS A N 1
ATOM 621 C CA . LYS A 1 82 ? -27.832 -3.199 39.491 1.00 94.44 82 LYS A CA 1
ATOM 622 C C . LYS A 1 82 ? -27.799 -3.966 38.167 1.00 94.44 82 LYS A C 1
ATOM 624 O O . LYS A 1 82 ? -26.818 -3.838 37.433 1.00 94.44 82 LYS A O 1
ATOM 629 N N . LYS A 1 83 ? -28.823 -4.772 37.869 1.00 93.69 83 LYS A N 1
ATOM 630 C CA . LYS A 1 83 ? -28.954 -5.499 36.598 1.00 93.69 83 LYS A CA 1
ATOM 631 C C . LYS A 1 83 ? -29.209 -4.531 35.442 1.00 93.69 83 LYS A C 1
ATOM 633 O O . LYS A 1 83 ? -28.422 -4.514 34.503 1.00 93.69 83 LYS A O 1
ATOM 638 N N . LEU A 1 84 ? -30.194 -3.642 35.582 1.00 91.75 84 LEU A N 1
ATOM 639 C CA . LEU A 1 84 ? -30.492 -2.591 34.601 1.00 91.75 84 LEU A CA 1
ATOM 640 C C . LEU A 1 84 ? -29.298 -1.653 34.371 1.00 91.75 84 LEU A C 1
ATOM 642 O O . LEU A 1 84 ? -29.005 -1.274 33.242 1.00 91.75 84 LEU A O 1
ATOM 646 N N . GLN A 1 85 ? -28.566 -1.300 35.431 1.00 89.19 85 GLN A N 1
ATOM 647 C CA . GLN A 1 85 ? -27.345 -0.495 35.326 1.00 89.19 85 GLN A CA 1
ATOM 648 C C . GLN A 1 85 ? -26.228 -1.230 34.572 1.00 89.19 85 GLN A C 1
ATOM 650 O O . GLN A 1 85 ? -25.471 -0.590 33.847 1.00 89.19 85 GLN A O 1
ATOM 655 N N . ARG A 1 86 ? -26.112 -2.558 34.721 1.00 90.88 86 ARG A N 1
ATOM 656 C CA . ARG A 1 86 ? -25.157 -3.372 33.953 1.00 90.88 86 A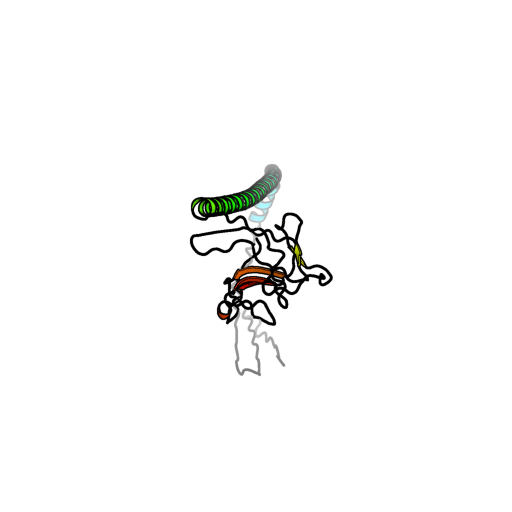RG A CA 1
ATOM 657 C C . ARG A 1 86 ? -25.539 -3.445 32.480 1.00 90.88 86 ARG A C 1
ATOM 659 O O . ARG A 1 86 ? -24.702 -3.131 31.644 1.00 90.88 86 ARG A O 1
ATOM 666 N N . GLU A 1 87 ? -26.790 -3.775 32.175 1.00 93.19 87 GLU A N 1
ATOM 667 C CA . GLU A 1 87 ? -27.295 -3.836 30.796 1.00 93.19 87 GLU A CA 1
ATOM 668 C C . GLU A 1 87 ? -27.146 -2.480 30.091 1.00 93.19 87 GLU A C 1
ATOM 670 O O . GLU A 1 87 ? -26.634 -2.409 28.978 1.00 93.19 87 GLU A O 1
ATOM 675 N N . LYS A 1 88 ? -27.460 -1.373 30.779 1.00 93.50 88 LYS A N 1
ATOM 676 C CA . LYS A 1 88 ? -27.268 -0.020 30.240 1.00 93.50 88 LYS A CA 1
ATOM 677 C C .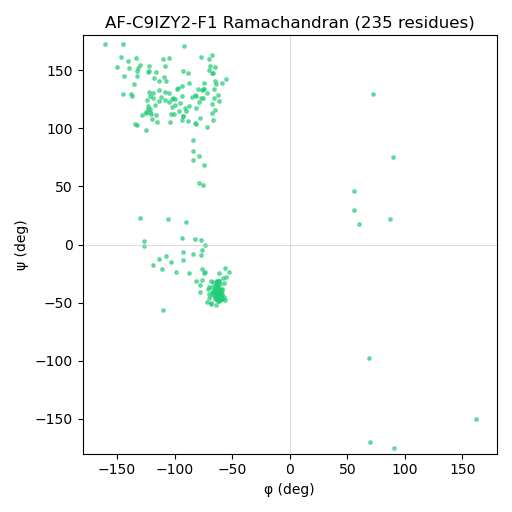 LYS A 1 88 ? -25.796 0.326 29.991 1.00 93.50 88 LYS A C 1
ATOM 679 O O . LYS A 1 88 ? -25.508 1.044 29.038 1.00 93.50 88 LYS A O 1
ATOM 684 N N . LYS A 1 89 ? -24.864 -0.153 30.825 1.00 92.44 89 LYS A N 1
ATOM 685 C CA . LYS A 1 89 ? -23.417 0.039 30.610 1.00 92.44 89 LYS A CA 1
ATOM 686 C C . LYS A 1 89 ? -22.915 -0.725 29.388 1.00 92.44 89 LYS A C 1
ATOM 688 O O . LYS A 1 89 ? -22.125 -0.161 28.642 1.00 92.44 89 LYS A O 1
ATOM 693 N N . ILE A 1 90 ? -23.387 -1.955 29.181 1.00 94.19 90 ILE A N 1
ATOM 694 C CA . ILE A 1 90 ? -23.039 -2.766 28.005 1.00 94.19 90 ILE A CA 1
ATOM 695 C C . ILE A 1 90 ? -23.568 -2.084 26.744 1.00 94.19 90 ILE A C 1
ATOM 697 O O . ILE A 1 90 ? -22.776 -1.742 25.876 1.00 94.19 90 ILE A O 1
ATOM 701 N N . LEU A 1 91 ? -24.858 -1.737 26.723 1.00 94.00 91 LEU A N 1
ATOM 702 C CA . LEU A 1 91 ? -25.480 -1.033 25.598 1.00 94.00 91 LEU A CA 1
ATOM 703 C C . LEU A 1 91 ? -24.805 0.320 25.316 1.00 94.00 91 LEU A C 1
ATOM 705 O O . LEU A 1 91 ? -24.653 0.734 24.172 1.00 94.00 91 LEU A O 1
ATOM 709 N N . SER A 1 92 ? -24.401 1.039 26.367 1.00 91.25 92 SER A N 1
ATOM 710 C CA . SER A 1 92 ? -23.631 2.279 26.237 1.00 91.25 92 SER A CA 1
ATOM 711 C C . SER A 1 92 ? -22.229 2.046 25.675 1.00 91.25 92 SER A C 1
ATOM 713 O O . SER A 1 92 ? -21.693 2.965 25.066 1.00 91.25 92 SER A O 1
ATOM 715 N N . GLY A 1 93 ? -21.603 0.903 25.950 1.00 90.25 93 GLY A N 1
ATOM 716 C CA . GLY A 1 93 ? -20.319 0.522 25.370 1.00 90.25 93 GLY A CA 1
ATOM 717 C C . GLY A 1 93 ? -20.468 0.163 23.896 1.00 90.25 93 GLY A C 1
ATOM 718 O O . GLY A 1 93 ? -19.774 0.738 23.069 1.00 90.25 93 GLY A O 1
ATOM 719 N N . GLU A 1 94 ? -21.439 -0.687 23.562 1.00 91.62 94 GLU A N 1
ATOM 720 C CA . GLU A 1 94 ? -21.734 -1.097 22.180 1.00 91.62 94 GLU A CA 1
ATOM 721 C C . GLU A 1 94 ? -22.043 0.107 21.286 1.00 91.62 94 GLU A C 1
ATOM 723 O O . GLU A 1 94 ? -21.457 0.246 20.221 1.00 91.62 94 GLU A O 1
ATOM 728 N N . LYS A 1 95 ? -22.871 1.049 21.758 1.00 93.25 95 LYS A N 1
ATOM 729 C CA . LYS A 1 95 ? -23.162 2.285 21.012 1.00 93.25 95 LYS A CA 1
ATOM 730 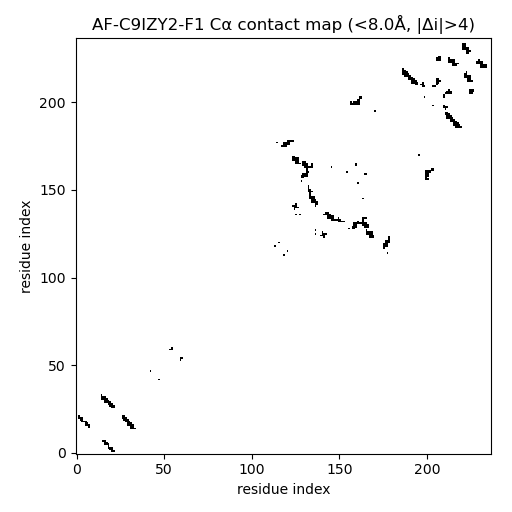C C . LYS A 1 95 ? -21.942 3.173 20.792 1.00 93.25 95 LYS A C 1
ATOM 732 O O . LYS A 1 95 ? -21.913 3.899 19.807 1.00 93.25 95 LYS A O 1
ATOM 737 N N . LYS A 1 96 ? -20.976 3.173 21.718 1.00 93.38 96 LYS A N 1
ATOM 738 C CA . LYS A 1 96 ? -19.727 3.927 21.542 1.00 93.38 96 LYS A CA 1
ATOM 739 C C . LYS A 1 96 ? -18.863 3.291 20.464 1.00 93.38 96 LYS A C 1
ATOM 741 O O . LYS A 1 96 ? -18.426 4.013 19.585 1.00 93.38 96 LYS A O 1
ATOM 746 N N . VAL A 1 97 ? -18.699 1.968 20.499 1.00 92.94 97 VAL A N 1
ATOM 747 C CA . VAL A 1 97 ? -17.950 1.232 19.469 1.00 92.94 97 VAL A CA 1
ATOM 748 C C . VAL A 1 97 ? -18.600 1.425 18.099 1.00 92.94 97 VAL A C 1
ATOM 750 O O . VAL A 1 97 ? -17.927 1.825 17.162 1.00 92.94 97 VAL A O 1
ATOM 753 N N . GLU A 1 98 ? -19.922 1.265 17.997 1.00 92.06 98 GLU A N 1
ATOM 754 C CA . GLU A 1 98 ? -20.646 1.464 16.733 1.00 92.06 98 GLU A CA 1
ATOM 755 C C . GLU A 1 98 ? -20.526 2.910 16.214 1.00 92.06 98 GLU A C 1
ATOM 757 O O . GLU A 1 98 ? -20.456 3.150 15.009 1.00 92.06 98 GLU A O 1
ATOM 762 N N . GLN A 1 99 ? -20.514 3.897 17.113 1.00 93.94 99 GLN A N 1
ATOM 763 C CA . GLN A 1 99 ? -20.326 5.299 16.746 1.00 93.94 99 GLN A CA 1
ATOM 764 C C . GLN A 1 99 ? -18.889 5.577 16.284 1.00 93.94 99 GLN A C 1
ATOM 766 O O . GLN A 1 99 ? -18.709 6.250 15.274 1.00 93.94 99 GLN A O 1
ATOM 771 N N . GLU A 1 100 ? -17.887 5.034 16.977 1.00 92.62 100 GLU A N 1
ATOM 772 C CA . GLU A 1 100 ? -16.474 5.133 16.595 1.00 92.62 100 GLU A CA 1
ATOM 773 C C . GLU A 1 100 ? -16.230 4.482 15.225 1.00 92.62 100 GLU A C 1
ATOM 775 O O . GLU A 1 100 ? -15.615 5.094 14.354 1.00 92.62 100 GLU A O 1
ATOM 780 N N . GLU A 1 101 ? -16.789 3.295 14.977 1.00 91.62 101 GLU A N 1
ATOM 781 C CA . GLU A 1 101 ? -16.723 2.626 13.671 1.00 91.62 101 GLU A CA 1
ATOM 782 C C . GLU A 1 101 ? -17.359 3.472 12.561 1.00 91.62 101 GLU A C 1
ATOM 784 O O . GLU A 1 101 ? -16.796 3.599 11.472 1.00 91.62 101 GLU A O 1
ATOM 789 N N . LYS A 1 102 ? -18.509 4.105 12.830 1.00 92.12 102 LYS A N 1
ATOM 790 C CA . LYS A 1 102 ? -19.159 5.013 11.872 1.00 92.12 102 LYS A CA 1
ATOM 791 C C . LYS A 1 102 ? -18.326 6.258 11.597 1.00 92.12 102 LYS A C 1
ATOM 793 O O . LYS A 1 102 ? -18.258 6.677 10.445 1.00 92.12 102 LYS A O 1
ATOM 798 N N . GLU A 1 103 ? -17.705 6.846 12.615 1.00 94.31 103 GLU A N 1
ATOM 799 C CA . GLU A 1 103 ? -16.830 8.012 12.461 1.00 94.31 103 GLU A CA 1
ATOM 800 C C . GLU A 1 103 ? -15.587 7.669 11.634 1.00 94.31 103 GLU A C 1
ATOM 802 O O . GLU A 1 103 ? -15.253 8.403 10.705 1.00 94.31 103 GLU A O 1
ATOM 807 N N . ILE A 1 104 ? -14.960 6.517 11.891 1.00 93.00 104 ILE A N 1
ATOM 808 C CA . ILE A 1 104 ? -13.829 6.014 11.101 1.00 93.00 104 ILE A CA 1
ATOM 809 C C . ILE A 1 104 ? -14.256 5.759 9.652 1.00 93.00 104 ILE A C 1
ATOM 811 O O . ILE A 1 104 ? -13.582 6.201 8.721 1.00 93.00 104 ILE A O 1
ATOM 815 N N . ALA A 1 105 ? -15.396 5.096 9.438 1.00 91.25 105 ALA A N 1
ATOM 816 C CA . ALA A 1 105 ? -15.910 4.826 8.098 1.00 91.25 105 ALA A CA 1
ATOM 817 C C . ALA A 1 105 ? -16.228 6.121 7.332 1.00 91.25 105 ALA A C 1
ATOM 819 O O . ALA A 1 105 ? -15.922 6.225 6.144 1.00 91.25 105 ALA A O 1
ATOM 820 N N . GLN A 1 106 ? -16.800 7.124 8.006 1.00 93.50 106 GLN A N 1
ATOM 821 C CA . GLN A 1 106 ? -17.057 8.441 7.421 1.00 93.50 106 GLN A CA 1
ATOM 822 C C . GLN A 1 106 ? -15.758 9.163 7.059 1.00 93.50 106 GLN A C 1
ATOM 824 O O . GLN A 1 106 ? -15.642 9.652 5.936 1.00 93.50 106 GLN A O 1
ATOM 829 N N . GLN A 1 107 ? -14.767 9.183 7.955 1.00 92.12 107 GLN A N 1
ATOM 830 C CA . GLN A 1 107 ? -13.456 9.782 7.687 1.00 92.12 107 GLN A CA 1
ATOM 831 C C . GLN A 1 107 ? -12.760 9.110 6.501 1.00 92.12 107 GLN A C 1
ATOM 833 O O . GLN A 1 107 ? -12.305 9.797 5.586 1.00 92.12 107 GLN A O 1
ATOM 838 N N . LEU A 1 108 ? -12.740 7.775 6.467 1.00 89.88 108 LEU A N 1
ATOM 839 C CA . LEU A 1 108 ? -12.174 7.018 5.354 1.00 89.88 108 LEU A CA 1
ATOM 840 C C . LEU A 1 108 ? -12.912 7.332 4.046 1.00 89.88 108 LEU A C 1
ATOM 842 O O . LEU A 1 108 ? -12.287 7.532 3.005 1.00 89.88 108 LEU A O 1
ATOM 846 N N . GLN A 1 109 ? -14.242 7.427 4.085 1.00 88.62 109 GLN A N 1
ATOM 847 C CA . GLN A 1 109 ? -15.040 7.768 2.911 1.00 88.62 109 GLN A CA 1
ATOM 848 C C . GLN A 1 109 ? -14.762 9.193 2.411 1.00 88.62 109 GLN A C 1
ATOM 850 O O . GLN A 1 109 ? -14.711 9.410 1.198 1.00 88.62 109 GLN A O 1
ATOM 855 N N . GLU A 1 110 ? -14.588 10.164 3.307 1.00 90.25 110 GLU A N 1
ATOM 856 C CA . GLU A 1 110 ? -14.203 11.530 2.949 1.00 90.25 110 GLU A CA 1
ATOM 857 C C . GLU A 1 110 ? -12.799 11.586 2.349 1.00 90.25 110 GLU A C 1
ATOM 859 O O . GLU A 1 110 ? -12.604 12.240 1.323 1.00 90.25 110 GLU A O 1
ATOM 864 N N . GLU A 1 111 ? -11.843 10.849 2.915 1.00 87.25 111 GLU A N 1
ATOM 865 C CA . GLU A 1 111 ? -10.487 10.762 2.381 1.00 87.25 111 GLU A CA 1
ATOM 866 C C . GLU A 1 111 ? -10.474 10.124 0.984 1.00 87.25 111 GLU A C 1
ATOM 868 O O . GLU A 1 111 ? -9.893 10.681 0.050 1.00 87.25 111 GLU A O 1
ATOM 873 N N . LEU A 1 112 ? -11.179 9.004 0.796 1.00 85.50 112 LEU A N 1
ATOM 874 C CA . LEU A 1 112 ? -11.328 8.351 -0.507 1.00 85.50 112 LEU A CA 1
ATOM 875 C C . LEU A 1 112 ? -12.033 9.256 -1.522 1.00 85.50 112 LEU A C 1
ATOM 877 O O . LEU A 1 112 ? -11.644 9.298 -2.691 1.00 85.50 112 LEU A O 1
ATOM 881 N N . ARG A 1 113 ? -13.057 10.005 -1.090 1.00 86.50 113 ARG A N 1
ATOM 882 C CA . ARG A 1 113 ? -13.737 10.994 -1.935 1.00 86.50 113 ARG A CA 1
ATOM 883 C C . ARG A 1 113 ? -12.762 12.081 -2.366 1.00 86.50 113 ARG A C 1
ATOM 885 O O . ARG A 1 113 ? -12.693 12.369 -3.556 1.00 86.50 113 ARG A O 1
ATOM 892 N N . TRP A 1 114 ? -11.999 12.640 -1.426 1.00 84.81 114 TRP A N 1
ATOM 893 C CA . TRP A 1 114 ? -10.996 13.665 -1.702 1.00 84.81 114 TRP A CA 1
ATOM 894 C C . TRP A 1 114 ? -9.946 13.154 -2.696 1.00 84.81 114 TRP A C 1
ATOM 896 O O . TRP A 1 114 ? -9.691 13.807 -3.710 1.00 84.81 114 TRP A O 1
ATOM 906 N N . ARG A 1 115 ? -9.414 11.942 -2.481 1.00 82.94 115 ARG A N 1
ATOM 907 C CA . ARG A 1 115 ? -8.483 11.283 -3.412 1.00 82.94 115 ARG A CA 1
ATOM 908 C C . ARG A 1 115 ? -9.092 11.162 -4.810 1.00 82.94 115 ARG A C 1
ATOM 910 O O . ARG A 1 115 ? -8.468 11.605 -5.765 1.00 82.94 115 ARG A O 1
ATOM 917 N N . ARG A 1 116 ? -10.335 10.687 -4.941 1.00 79.38 116 ARG A N 1
ATOM 918 C CA . ARG A 1 116 ? -11.029 10.586 -6.241 1.00 79.38 116 ARG A CA 1
ATOM 919 C C . ARG A 1 116 ? -11.283 11.925 -6.929 1.00 79.38 116 ARG A C 1
ATOM 921 O O . ARG A 1 116 ? -11.296 11.969 -8.153 1.00 79.38 116 ARG A O 1
ATOM 928 N N . THR A 1 117 ? -11.522 12.998 -6.178 1.00 81.19 117 THR A N 1
ATOM 929 C CA . THR A 1 117 ? -11.784 14.325 -6.761 1.00 81.19 117 THR A CA 1
ATOM 930 C C . THR A 1 117 ? -10.518 15.075 -7.159 1.00 81.19 117 THR A C 1
ATOM 932 O O . THR A 1 117 ? -10.559 15.864 -8.099 1.00 81.19 117 THR A O 1
ATOM 935 N N . PHE A 1 118 ? -9.408 14.867 -6.444 1.00 79.75 118 PHE A N 1
ATOM 936 C CA . PHE A 1 118 ? -8.194 15.679 -6.592 1.00 79.75 118 PHE A CA 1
ATOM 937 C C . PHE A 1 118 ? -6.991 14.923 -7.168 1.00 79.75 118 PHE A C 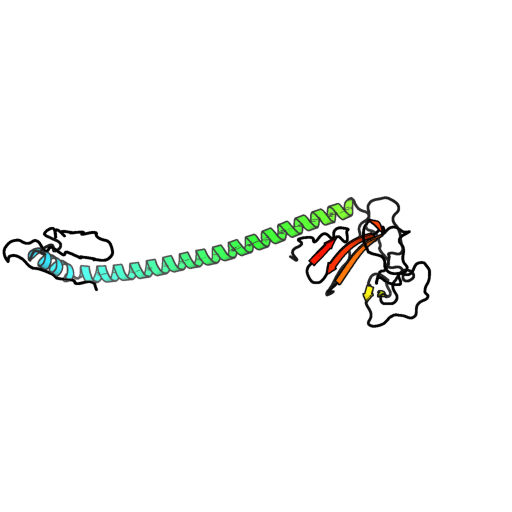1
ATOM 939 O O . PHE A 1 118 ? -6.005 15.563 -7.541 1.00 79.75 118 PHE A O 1
ATOM 946 N N . LEU A 1 119 ? -7.046 13.592 -7.240 1.00 84.75 119 LEU A N 1
ATOM 947 C CA . LEU A 1 119 ? -6.005 12.741 -7.810 1.00 84.75 119 LEU A CA 1
ATOM 948 C C . LEU A 1 119 ? -6.573 11.977 -9.008 1.00 84.75 119 LEU A C 1
ATOM 950 O O . LEU A 1 119 ? -7.718 11.524 -8.994 1.00 84.75 119 LEU A O 1
ATOM 954 N N . HIS A 1 120 ? -5.755 11.796 -10.039 1.00 84.31 120 HIS A N 1
ATOM 955 C CA . HIS A 1 120 ? -6.108 10.935 -11.159 1.00 84.31 120 HIS A CA 1
ATOM 956 C C . HIS A 1 120 ? -5.874 9.475 -10.765 1.00 84.31 120 HIS A C 1
ATOM 958 O O . HIS A 1 120 ? -4.771 9.111 -10.354 1.00 84.31 120 HIS A O 1
ATOM 964 N N . ALA A 1 121 ? -6.922 8.653 -10.856 1.00 87.88 121 ALA A N 1
ATOM 965 C CA . ALA A 1 121 ? -6.800 7.214 -10.655 1.00 87.88 121 ALA A CA 1
ATOM 966 C C . ALA A 1 121 ? -5.972 6.637 -11.806 1.00 87.88 121 ALA A C 1
ATOM 968 O O . ALA A 1 121 ? -6.393 6.700 -12.962 1.00 87.88 121 ALA A O 1
ATOM 969 N N . ALA A 1 122 ? -4.784 6.136 -11.489 1.00 90.19 122 ALA A N 1
ATOM 970 C CA . ALA A 1 122 ? -3.887 5.537 -12.455 1.00 90.19 122 ALA A CA 1
ATOM 971 C C . ALA A 1 122 ? -4.290 4.088 -12.711 1.00 90.19 122 ALA A C 1
ATOM 973 O O . ALA A 1 122 ? -4.412 3.287 -11.782 1.00 90.19 122 ALA A O 1
ATOM 974 N N . ASP A 1 123 ? -4.446 3.749 -13.987 1.00 92.88 123 ASP A N 1
ATOM 975 C CA . ASP A 1 123 ? -4.756 2.394 -14.403 1.00 92.88 123 ASP A CA 1
ATOM 976 C C . ASP A 1 123 ? -3.472 1.555 -14.517 1.00 92.88 123 ASP A C 1
ATOM 978 O O . ASP A 1 123 ? -2.895 1.393 -15.589 1.00 92.88 123 ASP A O 1
ATOM 982 N N . VAL A 1 124 ? -2.968 1.064 -13.381 1.00 95.75 124 VAL A N 1
ATOM 983 C CA . VAL A 1 124 ? -1.672 0.369 -13.333 1.00 95.75 124 VAL A CA 1
ATOM 984 C C . VAL A 1 124 ? -1.794 -1.065 -13.853 1.00 95.75 124 VAL A C 1
ATOM 986 O O . VAL A 1 124 ? -2.352 -1.937 -13.187 1.00 95.75 124 VAL A O 1
ATOM 989 N N . VAL A 1 125 ? -1.232 -1.306 -15.036 1.00 97.81 125 VAL A N 1
ATOM 990 C CA . VAL A 1 125 ? -1.058 -2.631 -15.653 1.00 97.81 125 VAL A CA 1
ATOM 991 C C . VAL A 1 125 ? 0.410 -3.030 -15.538 1.00 97.81 125 VAL A C 1
ATOM 993 O O . VAL A 1 125 ? 1.276 -2.233 -15.886 1.00 97.81 125 VAL A O 1
ATOM 996 N N . LEU A 1 126 ? 0.715 -4.237 -15.063 1.00 98.44 126 LEU A N 1
ATOM 997 C CA . LEU A 1 126 ? 2.094 -4.693 -14.864 1.00 98.44 126 LEU A CA 1
ATOM 998 C C . LEU A 1 126 ? 2.781 -5.036 -16.193 1.00 98.44 126 LEU A C 1
ATOM 1000 O O . LEU A 1 126 ? 2.184 -5.672 -17.064 1.00 98.44 126 LEU A O 1
ATOM 1004 N N . ASP A 1 127 ? 4.049 -4.647 -16.334 1.00 97.75 127 ASP A N 1
ATOM 1005 C CA . ASP A 1 127 ? 4.864 -4.905 -17.521 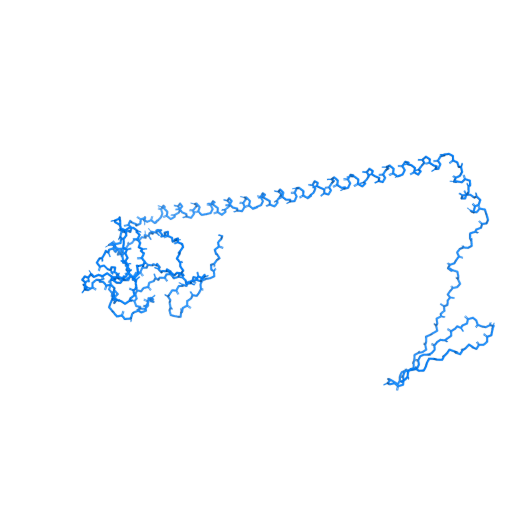1.00 97.75 127 ASP A CA 1
ATOM 1006 C C . ASP A 1 127 ? 5.687 -6.205 -17.382 1.00 97.75 127 ASP A C 1
ATOM 1008 O O . ASP A 1 127 ? 6.651 -6.244 -16.603 1.00 97.75 127 ASP A O 1
ATOM 1012 N N . PRO A 1 128 ? 5.367 -7.267 -18.155 1.00 97.25 128 PRO A N 1
ATOM 1013 C CA . PRO A 1 128 ? 6.107 -8.526 -18.135 1.00 97.25 128 PRO A CA 1
ATOM 1014 C C . PRO A 1 128 ? 7.577 -8.396 -18.539 1.00 97.25 128 PRO A C 1
ATOM 1016 O O . PRO A 1 128 ? 8.383 -9.237 -18.137 1.00 97.25 128 PRO A O 1
ATOM 1019 N N . ASP A 1 129 ? 7.949 -7.376 -19.316 1.00 97.19 129 ASP A N 1
ATOM 1020 C CA . ASP A 1 129 ? 9.334 -7.177 -19.743 1.00 97.19 129 ASP A CA 1
ATOM 1021 C C . ASP A 1 129 ? 10.213 -6.655 -18.611 1.00 97.19 129 ASP A C 1
ATOM 1023 O O . ASP A 1 129 ? 11.403 -6.955 -18.583 1.00 97.19 129 ASP A O 1
ATOM 1027 N N . THR A 1 130 ? 9.621 -5.989 -17.618 1.00 97.62 130 THR A N 1
ATOM 1028 C CA . THR A 1 130 ? 10.335 -5.541 -16.414 1.00 97.62 130 THR A CA 1
ATOM 1029 C C . THR A 1 130 ? 10.374 -6.599 -15.313 1.00 97.62 130 THR A C 1
ATOM 1031 O O . THR A 1 130 ? 11.276 -6.585 -14.476 1.00 97.62 130 THR A O 1
ATOM 1034 N N . ALA A 1 131 ? 9.415 -7.529 -15.310 1.00 97.88 131 ALA A N 1
ATOM 1035 C CA . ALA A 1 131 ? 9.203 -8.460 -14.210 1.00 97.88 131 ALA A CA 1
ATOM 1036 C C . ALA A 1 131 ? 10.405 -9.382 -13.966 1.00 97.88 131 ALA A C 1
ATOM 1038 O O . ALA A 1 131 ? 10.870 -10.087 -14.868 1.00 97.88 131 ALA A O 1
ATOM 1039 N N . HIS A 1 132 ? 10.864 -9.442 -12.717 1.00 97.50 132 HIS A N 1
ATOM 1040 C CA . HIS A 1 132 ? 11.875 -10.409 -12.309 1.00 97.50 132 HIS A CA 1
ATOM 1041 C C . HIS A 1 132 ? 11.429 -11.852 -12.630 1.00 97.50 132 HIS A C 1
ATOM 1043 O O . HIS A 1 132 ? 10.258 -12.176 -12.429 1.00 97.50 132 HIS A O 1
ATOM 1049 N N . PRO A 1 133 ? 12.326 -12.765 -13.061 1.00 97.12 133 PRO A N 1
ATOM 1050 C CA . PRO A 1 133 ? 11.951 -14.127 -13.470 1.00 97.12 133 PRO A CA 1
ATOM 1051 C C . PRO A 1 133 ? 11.184 -14.961 -12.427 1.00 97.12 133 PRO A C 1
ATOM 1053 O O . PRO A 1 133 ? 10.533 -15.942 -12.780 1.00 97.12 133 PRO A O 1
ATOM 1056 N N . GLU A 1 134 ? 11.256 -14.609 -11.144 1.00 96.69 134 GLU A N 1
ATOM 1057 C CA . GLU A 1 134 ? 10.497 -15.270 -10.063 1.00 96.69 134 GLU A CA 1
ATOM 1058 C C . GLU A 1 134 ? 9.069 -14.744 -9.888 1.00 96.69 134 GLU A C 1
ATOM 1060 O O . GLU A 1 134 ? 8.306 -15.313 -9.108 1.00 96.69 134 GLU A O 1
ATOM 1065 N N . LEU A 1 135 ? 8.700 -13.664 -10.573 1.00 96.94 135 LEU A N 1
ATOM 1066 C CA . LEU A 1 135 ? 7.383 -13.054 -10.475 1.00 96.94 135 LEU A CA 1
ATOM 1067 C C . LEU A 1 135 ? 6.465 -13.571 -11.579 1.00 96.94 135 LEU A C 1
ATOM 1069 O O . LEU A 1 135 ? 6.741 -13.437 -12.770 1.00 96.94 135 LEU A O 1
ATOM 1073 N N . PHE A 1 136 ? 5.348 -14.153 -11.166 1.00 96.56 136 PHE A N 1
ATOM 1074 C CA . PHE A 1 136 ? 4.309 -14.669 -12.041 1.00 96.56 136 PHE A CA 1
ATOM 1075 C C . PHE A 1 136 ? 3.163 -13.671 -12.044 1.00 96.56 136 PHE A C 1
ATOM 1077 O O . PHE A 1 136 ? 2.566 -13.408 -10.997 1.00 96.56 136 PHE A O 1
ATOM 1084 N N . LEU A 1 137 ? 2.881 -13.121 -13.219 1.00 97.25 137 LEU A N 1
ATOM 1085 C CA . LEU A 1 137 ? 1.787 -12.184 -13.428 1.00 97.25 137 LEU A CA 1
ATOM 1086 C C . LEU A 1 137 ? 0.503 -12.945 -13.766 1.00 97.25 137 LEU A C 1
ATOM 1088 O O . LEU A 1 137 ? 0.551 -14.009 -14.389 1.00 97.25 137 LEU A O 1
ATOM 1092 N N . SER A 1 138 ? -0.639 -12.410 -13.346 1.00 96.88 138 SER A N 1
ATOM 1093 C CA . SER A 1 138 ? -1.949 -12.853 -13.827 1.00 96.88 138 SER A CA 1
ATOM 1094 C C . SER A 1 138 ? -2.142 -12.505 -15.307 1.00 96.88 138 SER A C 1
ATOM 1096 O O . SER A 1 138 ? -1.437 -11.664 -15.866 1.00 96.88 138 SER A O 1
ATOM 1098 N N . GLU A 1 139 ? -3.115 -13.149 -15.955 1.00 97.00 139 GLU A N 1
ATOM 1099 C CA . GLU A 1 139 ? -3.429 -12.913 -17.371 1.00 97.00 139 GLU A CA 1
ATOM 1100 C C . GLU A 1 139 ? -3.857 -11.461 -17.642 1.00 97.00 139 GLU A C 1
ATOM 1102 O O . GLU A 1 139 ? -3.430 -10.861 -18.627 1.00 97.00 139 GLU A O 1
ATOM 1107 N N . ASP A 1 140 ? -4.617 -10.869 -16.718 1.00 96.88 140 ASP A N 1
ATOM 1108 C CA . ASP A 1 140 ? -5.035 -9.461 -16.755 1.00 96.88 140 ASP A CA 1
ATOM 1109 C C . ASP A 1 140 ? -3.918 -8.471 -16.370 1.00 96.88 140 ASP A C 1
ATOM 1111 O O . ASP A 1 140 ? -4.108 -7.257 -16.461 1.00 96.88 140 ASP A O 1
ATOM 1115 N N . ARG A 1 141 ? -2.749 -8.981 -15.952 1.00 97.31 141 ARG A N 1
ATOM 1116 C CA . ARG A 1 141 ? -1.577 -8.219 -15.499 1.00 97.31 141 ARG A CA 1
ATOM 1117 C C . ARG A 1 141 ? -1.868 -7.250 -14.347 1.00 97.31 141 ARG A C 1
ATOM 1119 O O . ARG A 1 141 ? -1.196 -6.225 -14.225 1.00 97.31 141 ARG A O 1
ATOM 1126 N N . ARG A 1 142 ? -2.848 -7.561 -13.496 1.00 96.50 142 ARG A N 1
ATOM 1127 C CA . ARG A 1 142 ? -3.177 -6.782 -12.285 1.00 96.50 142 ARG A CA 1
ATOM 1128 C C . ARG A 1 142 ? -2.680 -7.409 -10.996 1.00 96.50 142 ARG A C 1
ATOM 1130 O O . ARG A 1 142 ? -2.606 -6.730 -9.979 1.00 96.50 142 ARG A O 1
ATOM 1137 N N . SER A 1 143 ? -2.296 -8.677 -11.037 1.00 95.81 143 SER A N 1
ATOM 1138 C CA . SER A 1 143 ? -1.799 -9.407 -9.881 1.00 95.81 143 SER A CA 1
ATOM 1139 C C . SER A 1 143 ? -0.411 -9.958 -10.153 1.00 95.81 143 SER A C 1
ATOM 1141 O O . SER A 1 143 ? -0.063 -10.343 -11.272 1.00 95.81 143 SER A O 1
ATOM 1143 N N . VAL A 1 144 ? 0.380 -10.034 -9.091 1.00 95.81 144 VAL A N 1
ATOM 1144 C CA . VAL A 1 144 ? 1.708 -10.629 -9.113 1.00 95.81 144 VAL A CA 1
ATOM 1145 C C . VAL A 1 144 ? 1.878 -11.529 -7.904 1.00 95.81 144 VAL A C 1
ATOM 1147 O O . VAL A 1 144 ? 1.486 -11.189 -6.792 1.00 95.81 144 VAL A O 1
ATOM 1150 N N . ARG A 1 145 ? 2.488 -12.691 -8.123 1.00 94.56 145 ARG A N 1
ATOM 1151 C CA . ARG A 1 145 ? 2.890 -13.610 -7.059 1.00 94.56 145 ARG A CA 1
ATOM 1152 C C . ARG A 1 145 ? 4.317 -14.069 -7.283 1.00 94.56 145 ARG A C 1
ATOM 1154 O O . ARG A 1 145 ? 4.729 -14.298 -8.421 1.00 94.56 145 ARG A O 1
ATOM 1161 N N . ARG A 1 146 ? 5.064 -14.274 -6.203 1.00 93.88 146 ARG A N 1
ATOM 1162 C CA . ARG A 1 146 ? 6.358 -14.952 -6.293 1.00 93.88 146 ARG A CA 1
ATOM 1163 C C . ARG A 1 146 ? 6.119 -16.448 -6.478 1.00 93.88 146 ARG A C 1
ATOM 1165 O O . ARG A 1 146 ? 5.372 -17.058 -5.715 1.00 93.88 146 ARG A O 1
ATOM 1172 N N . GLY A 1 147 ? 6.701 -17.031 -7.516 1.00 92.25 147 GLY A N 1
ATOM 1173 C CA . GLY A 1 147 ? 6.585 -18.460 -7.781 1.00 92.25 147 GLY A CA 1
ATOM 1174 C C . GLY A 1 147 ? 7.708 -19.283 -7.150 1.00 92.25 147 GLY A C 1
ATOM 1175 O O . GLY A 1 147 ? 8.692 -18.734 -6.659 1.00 92.25 147 GLY A O 1
ATOM 1176 N N . PRO A 1 148 ? 7.580 -20.619 -7.186 1.00 91.69 148 PRO A N 1
ATOM 1177 C CA . PRO A 1 148 ? 8.536 -21.533 -6.560 1.00 91.69 148 PRO A CA 1
ATOM 1178 C C . PRO A 1 148 ? 9.838 -21.711 -7.358 1.00 91.69 148 PRO A C 1
ATOM 1180 O O . PRO A 1 148 ? 10.769 -22.350 -6.877 1.00 91.69 148 PRO A O 1
ATOM 1183 N N . TYR A 1 149 ? 9.906 -21.192 -8.585 1.00 94.00 149 TYR A N 1
ATOM 1184 C CA . TYR A 1 149 ? 11.071 -21.292 -9.459 1.00 94.00 149 TYR A CA 1
ATOM 1185 C C . TYR A 1 149 ? 11.219 -20.043 -10.331 1.00 94.00 149 TYR A C 1
ATOM 1187 O O . TYR A 1 149 ? 10.263 -19.297 -10.551 1.00 94.00 149 TYR A O 1
ATOM 1195 N N . ARG A 1 150 ? 12.425 -19.853 -10.877 1.00 95.50 150 ARG A N 1
ATOM 1196 C CA . ARG A 1 150 ? 12.718 -18.822 -11.880 1.00 95.50 150 ARG A CA 1
ATOM 1197 C C . ARG A 1 150 ? 12.194 -19.260 -13.245 1.00 95.50 150 ARG A C 1
ATOM 1199 O O . ARG A 1 150 ? 12.533 -20.342 -13.726 1.00 95.50 150 ARG A O 1
ATOM 1206 N N . GLN A 1 151 ? 11.382 -18.423 -13.877 1.00 95.81 151 GLN A N 1
ATOM 1207 C CA . GLN A 1 151 ? 10.900 -18.642 -15.239 1.00 95.81 151 GLN A CA 1
ATOM 1208 C C . GLN A 1 151 ? 12.036 -18.473 -16.253 1.00 95.81 151 GLN A C 1
ATOM 1210 O O . GLN A 1 151 ? 12.967 -17.695 -16.047 1.00 95.81 151 GLN A O 1
ATOM 1215 N N . ARG A 1 152 ? 11.950 -19.189 -17.379 1.00 95.50 152 ARG A N 1
ATOM 1216 C CA . ARG A 1 152 ? 12.865 -19.004 -18.513 1.00 95.50 152 ARG A CA 1
ATOM 1217 C C . ARG A 1 152 ? 12.359 -17.855 -19.380 1.00 95.50 152 ARG A C 1
ATOM 1219 O O . ARG A 1 152 ? 11.569 -18.079 -20.291 1.00 95.50 152 ARG A O 1
ATOM 1226 N N . VAL A 1 153 ? 12.804 -16.642 -19.070 1.00 95.62 153 VAL A N 1
ATOM 1227 C CA . VAL A 1 153 ? 12.471 -15.411 -19.802 1.00 95.62 153 VAL A CA 1
ATOM 1228 C C . VAL A 1 153 ? 13.746 -14.728 -20.315 1.00 95.62 153 VAL A C 1
ATOM 1230 O O . VAL A 1 153 ? 14.807 -14.938 -19.724 1.00 95.62 153 VAL A O 1
ATOM 1233 N N . PRO A 1 154 ? 13.684 -13.940 -21.406 1.00 96.12 154 PRO A N 1
ATOM 1234 C CA . PRO A 1 154 ? 14.851 -13.232 -21.928 1.00 96.12 154 PRO A CA 1
ATOM 1235 C C . PRO A 1 154 ? 15.384 -12.195 -20.938 1.00 96.12 154 PRO A C 1
ATOM 1237 O O . PRO A 1 154 ? 14.605 -11.441 -20.353 1.00 96.12 154 PRO A O 1
ATOM 1240 N N . ASP A 1 155 ? 16.703 -12.110 -20.801 1.00 95.62 155 ASP A N 1
ATOM 1241 C CA . ASP A 1 155 ? 17.367 -11.086 -19.991 1.00 95.62 155 ASP A CA 1
ATOM 1242 C C . ASP A 1 155 ? 17.537 -9.784 -20.794 1.00 95.62 155 ASP A C 1
ATOM 1244 O O . ASP A 1 155 ? 18.614 -9.465 -21.292 1.00 95.62 155 ASP A O 1
ATOM 1248 N N . ASN A 1 156 ? 16.429 -9.068 -21.007 1.00 96.94 156 ASN A N 1
ATOM 1249 C CA . ASN A 1 156 ? 16.439 -7.757 -21.661 1.00 96.94 156 ASN A CA 1
ATOM 1250 C C . ASN A 1 156 ? 16.923 -6.660 -20.678 1.00 96.94 156 ASN A C 1
ATOM 1252 O O . ASN A 1 156 ? 16.913 -6.877 -19.461 1.00 96.94 156 ASN A O 1
ATOM 1256 N N . PRO A 1 157 ? 17.363 -5.485 -21.160 1.00 95.94 157 PRO A N 1
ATOM 1257 C CA . PRO A 1 157 ? 17.810 -4.389 -20.295 1.00 95.94 157 PRO A CA 1
ATOM 1258 C C . PRO A 1 157 ? 16.753 -3.904 -19.290 1.00 95.94 157 PRO A C 1
ATOM 1260 O O . PRO A 1 157 ? 17.092 -3.436 -18.205 1.00 95.94 157 PRO A O 1
ATOM 1263 N N . GLU A 1 158 ? 15.473 -4.025 -19.632 1.00 96.44 158 GLU A N 1
ATOM 1264 C CA . GLU A 1 158 ? 14.348 -3.531 -18.847 1.00 96.44 158 GLU A CA 1
ATOM 1265 C C . GLU A 1 158 ? 14.027 -4.405 -17.627 1.00 96.44 158 GLU A C 1
ATOM 1267 O O . GLU A 1 158 ? 13.390 -3.914 -16.688 1.00 96.44 158 GLU A O 1
ATOM 1272 N N . ARG A 1 159 ? 14.461 -5.670 -17.626 1.00 97.12 159 ARG A N 1
ATOM 1273 C CA . ARG A 1 159 ? 14.142 -6.666 -16.601 1.00 97.12 159 ARG A CA 1
ATOM 1274 C C . ARG A 1 159 ? 14.991 -6.520 -15.349 1.00 97.12 159 ARG A C 1
ATOM 1276 O O . ARG A 1 159 ? 16.217 -6.482 -15.432 1.00 97.12 159 ARG A O 1
ATOM 1283 N N . PHE A 1 160 ? 14.348 -6.576 -14.187 1.00 96.62 160 PHE A N 1
ATOM 1284 C CA . PHE A 1 160 ? 15.056 -6.744 -12.918 1.00 96.62 160 PHE A CA 1
ATOM 1285 C C . PHE A 1 160 ? 15.608 -8.170 -12.786 1.00 96.62 160 PHE A C 1
ATOM 1287 O O . PHE A 1 160 ? 14.875 -9.138 -12.988 1.00 96.62 160 PHE A O 1
ATOM 1294 N N . ASP A 1 161 ? 16.887 -8.325 -12.437 1.00 92.94 161 ASP A N 1
ATOM 1295 C CA . ASP A 1 161 ? 17.562 -9.637 -12.360 1.00 92.94 161 ASP A CA 1
ATOM 1296 C C . ASP A 1 161 ? 17.917 -10.095 -10.930 1.00 92.94 161 ASP A C 1
ATOM 1298 O O . ASP A 1 161 ? 18.100 -11.297 -10.703 1.00 92.94 161 ASP A O 1
ATOM 1302 N N . SER A 1 162 ? 17.993 -9.145 -9.991 1.00 88.06 162 SER A N 1
ATOM 1303 C CA . SER A 1 162 ? 18.403 -9.356 -8.602 1.00 88.06 162 SER A CA 1
ATOM 1304 C C . SER A 1 162 ? 17.243 -9.206 -7.622 1.00 88.06 162 SER A C 1
ATOM 1306 O O . SER A 1 162 ? 16.980 -10.117 -6.841 1.00 88.06 162 SER A O 1
ATOM 1308 N N . GLN A 1 163 ? 16.559 -8.057 -7.619 1.00 89.00 163 GLN A N 1
ATOM 1309 C CA . GLN A 1 163 ? 15.413 -7.820 -6.736 1.00 89.00 163 GLN A CA 1
ATOM 1310 C C . GLN A 1 163 ? 14.125 -8.313 -7.412 1.00 89.00 163 GLN A C 1
ATOM 1312 O O . GLN A 1 163 ? 13.955 -8.085 -8.614 1.00 89.00 163 GLN A O 1
ATOM 1317 N N . PRO A 1 164 ? 13.197 -8.970 -6.684 1.00 93.44 164 PRO A N 1
ATOM 1318 C CA . PRO A 1 164 ? 11.935 -9.453 -7.234 1.00 93.44 164 PRO A CA 1
ATOM 1319 C C . PRO A 1 164 ? 10.958 -8.287 -7.452 1.00 93.44 164 PRO A C 1
ATOM 1321 O O . PRO A 1 164 ? 9.942 -8.172 -6.772 1.00 93.44 164 PRO A O 1
ATOM 1324 N N . CYS A 1 165 ? 11.281 -7.417 -8.408 1.00 95.88 165 CYS A N 1
ATOM 1325 C CA . CYS A 1 165 ? 10.518 -6.229 -8.771 1.00 95.88 165 CYS A CA 1
ATOM 1326 C C . CYS A 1 165 ? 9.820 -6.399 -10.126 1.00 95.88 165 CYS A C 1
ATOM 1328 O O . CYS A 1 165 ? 10.269 -7.138 -11.005 1.00 95.88 165 CYS A O 1
ATOM 1330 N N . VAL A 1 166 ? 8.720 -5.672 -10.294 1.00 97.50 166 VAL A N 1
ATOM 1331 C CA . VAL A 1 166 ? 8.000 -5.477 -11.556 1.00 97.50 166 VAL A CA 1
ATOM 1332 C C . VAL A 1 166 ? 7.464 -4.047 -11.572 1.00 97.50 166 VAL A C 1
ATOM 1334 O O . VAL A 1 166 ? 7.118 -3.514 -10.517 1.00 97.50 166 VAL A O 1
ATOM 1337 N N . LEU A 1 167 ? 7.429 -3.412 -12.742 1.00 97.69 167 LEU A N 1
ATOM 1338 C CA . LEU A 1 167 ? 6.910 -2.055 -12.915 1.00 97.69 167 LEU A CA 1
ATOM 1339 C C . LEU A 1 167 ? 5.538 -2.066 -13.585 1.00 97.69 167 LEU A C 1
ATOM 1341 O O . LEU A 1 167 ? 5.150 -3.032 -14.244 1.00 97.69 167 LEU A O 1
ATOM 1345 N N . GLY A 1 168 ? 4.821 -0.955 -13.429 1.00 97.62 168 GLY A N 1
ATOM 1346 C CA . GLY A 1 168 ? 3.697 -0.635 -14.298 1.00 97.62 168 GLY A CA 1
ATOM 1347 C C . GLY A 1 168 ? 4.171 -0.298 -15.714 1.00 97.62 168 GLY A C 1
ATOM 1348 O O . GLY A 1 168 ? 5.295 0.160 -15.911 1.00 97.62 168 GLY A O 1
ATOM 1349 N N . TRP A 1 169 ? 3.292 -0.516 -16.685 1.00 95.25 169 TRP A N 1
ATOM 1350 C CA . TRP A 1 169 ? 3.528 -0.255 -18.103 1.00 95.25 169 TRP A CA 1
ATOM 1351 C C . TRP A 1 169 ? 3.725 1.235 -18.397 1.00 95.25 169 TRP A C 1
ATOM 1353 O O . TRP A 1 169 ? 4.580 1.624 -19.190 1.00 95.25 169 TRP A O 1
ATOM 1363 N N . GLU A 1 170 ? 2.930 2.086 -17.749 1.00 93.75 170 GLU A N 1
ATOM 1364 C CA . GLU A 1 170 ? 2.996 3.533 -17.926 1.00 93.75 170 GLU A CA 1
ATOM 1365 C C . GLU A 1 170 ? 3.915 4.198 -16.897 1.00 93.75 170 GLU A C 1
ATOM 1367 O O . GLU A 1 170 ? 4.041 3.762 -15.752 1.00 93.75 170 GLU A O 1
ATOM 1372 N N . SER A 1 171 ? 4.534 5.307 -17.309 1.00 94.50 171 SER A N 1
ATOM 1373 C CA . SER A 1 171 ? 5.337 6.163 -16.433 1.00 94.50 171 SER A CA 1
ATOM 1374 C C . SER A 1 171 ? 4.715 7.551 -16.319 1.00 94.50 171 SER A C 1
ATOM 1376 O O . SER A 1 171 ? 4.108 8.056 -17.264 1.00 94.50 171 SER A O 1
ATOM 1378 N N . PHE A 1 172 ? 4.894 8.191 -15.165 1.00 93.94 172 PHE A N 1
ATOM 1379 C CA . PHE A 1 172 ? 4.347 9.519 -14.897 1.00 93.94 172 PHE A CA 1
ATOM 1380 C C . PHE A 1 172 ? 5.450 10.578 -14.966 1.00 93.94 172 PHE A C 1
ATOM 1382 O O . PHE A 1 172 ? 6.427 10.512 -14.221 1.00 93.94 172 PHE A O 1
ATOM 1389 N N . ALA A 1 173 ? 5.281 11.579 -15.832 1.00 93.75 173 ALA A N 1
ATOM 1390 C CA . ALA A 1 173 ? 6.203 12.717 -15.939 1.00 93.75 173 ALA A CA 1
ATOM 1391 C C . ALA A 1 173 ? 5.710 13.972 -15.192 1.00 93.75 173 ALA A C 1
ATOM 1393 O O . ALA A 1 173 ? 6.506 14.838 -14.832 1.00 93.75 173 ALA A O 1
ATOM 1394 N N . SER A 1 174 ? 4.399 14.092 -14.970 1.00 93.00 174 SER A N 1
ATOM 1395 C CA . SER A 1 174 ? 3.763 15.223 -14.287 1.00 93.00 174 SER A CA 1
ATOM 1396 C C . SER A 1 174 ? 2.367 14.841 -13.774 1.00 93.00 174 SER A C 1
ATOM 1398 O O . SER A 1 174 ? 1.856 13.762 -14.080 1.00 93.00 174 SER A O 1
ATOM 1400 N N . GLY A 1 175 ? 1.741 15.729 -12.996 1.00 91.75 175 GLY A N 1
ATOM 1401 C CA . GLY A 1 175 ? 0.404 15.524 -12.430 1.00 91.75 175 GLY A CA 1
ATOM 1402 C C . GLY A 1 175 ? 0.412 14.864 -11.048 1.00 91.75 175 GLY A C 1
ATOM 1403 O O . GLY A 1 175 ? 1.461 14.673 -10.436 1.00 91.75 175 GLY A O 1
ATOM 1404 N N . LYS A 1 176 ? -0.786 14.564 -10.536 1.00 91.69 176 LYS A N 1
ATOM 1405 C CA . LYS A 1 176 ? -0.994 13.853 -9.270 1.00 91.69 176 LYS A CA 1
ATOM 1406 C C . LYS A 1 176 ? -1.792 12.588 -9.544 1.00 91.69 176 LYS A C 1
ATOM 1408 O O . LYS A 1 176 ? -2.944 12.672 -9.967 1.00 91.69 176 LYS A O 1
ATOM 1413 N N . HIS A 1 177 ? -1.172 11.448 -9.281 1.00 91.94 177 HIS A N 1
ATOM 1414 C CA . HIS A 1 177 ? -1.714 10.129 -9.587 1.00 91.94 177 HIS A CA 1
ATOM 1415 C C . HIS A 1 177 ? -1.807 9.303 -8.313 1.00 91.94 177 HIS A C 1
ATOM 1417 O O . HIS A 1 177 ? -0.998 9.483 -7.401 1.00 91.94 177 HIS A O 1
ATOM 1423 N N . TYR A 1 178 ? -2.782 8.406 -8.254 1.00 92.00 178 TYR A N 1
ATOM 1424 C CA . TYR A 1 178 ? -2.871 7.403 -7.200 1.00 92.00 178 TYR A CA 1
ATOM 1425 C C . TYR A 1 178 ? -3.301 6.064 -7.783 1.00 92.00 178 TYR A C 1
ATOM 1427 O O . TYR A 1 178 ? -4.001 6.011 -8.790 1.00 92.00 178 TYR A O 1
ATOM 1435 N N . TRP A 1 179 ? -2.889 4.992 -7.125 1.00 93.06 179 TRP A N 1
ATOM 1436 C CA . TRP A 1 179 ? -3.355 3.638 -7.371 1.00 93.06 179 TRP A CA 1
ATOM 1437 C C . TRP A 1 179 ? -3.502 2.945 -6.022 1.00 93.06 179 TRP A C 1
ATOM 1439 O O . TRP A 1 179 ? -2.907 3.358 -5.022 1.00 93.06 179 TRP A O 1
ATOM 1449 N N . GLU A 1 180 ? -4.321 1.910 -6.000 1.00 93.00 180 GLU A N 1
ATOM 1450 C CA . GLU A 1 180 ? -4.582 1.102 -4.818 1.00 93.00 180 GLU A CA 1
ATOM 1451 C C . GLU A 1 180 ? -4.018 -0.294 -5.076 1.00 93.00 180 GLU A C 1
ATOM 1453 O O . GLU A 1 180 ? -4.071 -0.797 -6.199 1.00 93.00 180 GLU A O 1
ATOM 1458 N N . VAL A 1 181 ? -3.413 -0.887 -4.050 1.00 94.38 181 VAL A N 1
ATOM 1459 C CA . VAL A 1 181 ? -2.861 -2.240 -4.117 1.00 94.38 181 VAL A CA 1
ATOM 1460 C C . VAL A 1 181 ? -3.524 -3.046 -3.021 1.00 94.38 181 VAL A C 1
ATOM 1462 O O . VAL A 1 181 ? -3.405 -2.716 -1.842 1.00 94.38 181 VAL A O 1
ATOM 1465 N N . GLU A 1 182 ? -4.222 -4.094 -3.427 1.00 94.38 182 GLU A N 1
ATOM 1466 C CA . GLU A 1 182 ? -4.741 -5.095 -2.514 1.00 94.38 182 GLU A CA 1
ATOM 1467 C C . GLU A 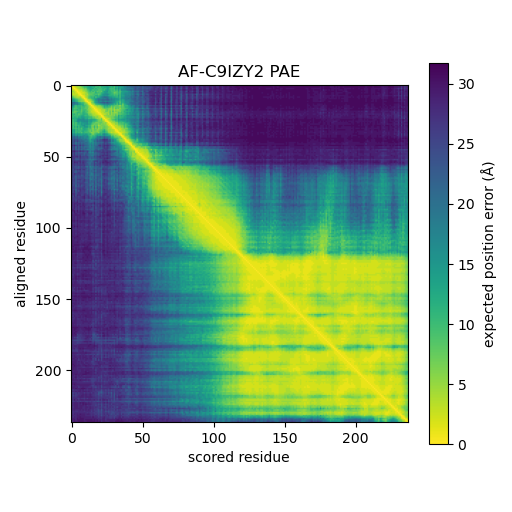1 182 ? -3.620 -6.074 -2.167 1.00 94.38 182 GLU A C 1
ATOM 1469 O O . GLU A 1 182 ? -2.934 -6.603 -3.046 1.00 94.38 182 GLU A O 1
ATOM 1474 N N . VAL A 1 183 ? -3.407 -6.284 -0.872 1.00 90.00 183 VAL A N 1
ATOM 1475 C CA . VAL A 1 183 ? -2.416 -7.228 -0.370 1.00 90.00 183 VAL A CA 1
ATOM 1476 C C . VAL A 1 183 ? -3.119 -8.198 0.560 1.00 90.00 183 VAL A C 1
ATOM 1478 O O . VAL A 1 183 ? -3.554 -7.819 1.644 1.00 90.00 183 VAL A O 1
ATOM 1481 N N . GLU A 1 184 ? -3.168 -9.465 0.163 1.00 84.00 184 GLU A N 1
ATOM 1482 C CA . GLU A 1 184 ? -3.752 -10.528 0.974 1.00 84.00 184 GLU A CA 1
ATOM 1483 C C . GLU A 1 184 ? -2.713 -11.599 1.309 1.00 84.00 184 GLU A C 1
ATOM 1485 O O . GLU A 1 184 ? -2.094 -12.189 0.424 1.00 84.00 184 GLU A O 1
ATOM 1490 N N . ASN A 1 185 ? -2.562 -11.891 2.605 1.00 81.88 185 ASN A N 1
ATOM 1491 C CA . ASN A 1 185 ? -1.849 -13.068 3.111 1.00 81.88 185 ASN A CA 1
ATOM 1492 C C . ASN A 1 185 ? -0.390 -13.217 2.613 1.00 81.88 185 ASN A C 1
ATOM 1494 O O . ASN A 1 185 ? 0.043 -14.302 2.217 1.00 81.88 185 ASN A O 1
ATOM 1498 N N . VAL A 1 186 ? 0.389 -12.129 2.641 1.00 86.56 186 VAL A N 1
ATOM 1499 C CA . VAL A 1 186 ? 1.818 -12.136 2.279 1.00 86.56 186 VAL A CA 1
ATOM 1500 C C . VAL A 1 186 ? 2.655 -11.635 3.453 1.00 86.56 186 VAL A C 1
ATOM 1502 O O . VAL A 1 186 ? 2.361 -10.582 4.000 1.00 86.56 186 VAL A O 1
ATOM 1505 N N . MET A 1 187 ? 3.719 -12.363 3.821 1.00 88.00 187 MET A N 1
ATOM 1506 C CA . MET A 1 187 ? 4.622 -11.981 4.924 1.00 88.00 187 MET A CA 1
ATOM 1507 C C . MET A 1 187 ? 5.554 -10.813 4.586 1.00 88.00 187 MET A C 1
ATOM 1509 O O . MET A 1 187 ? 6.079 -10.173 5.493 1.00 88.00 187 MET A O 1
ATOM 1513 N N . VAL A 1 188 ? 5.828 -10.586 3.299 1.00 92.06 188 VAL A N 1
ATOM 1514 C CA . VAL A 1 188 ? 6.713 -9.516 2.835 1.00 92.06 188 VAL A CA 1
ATOM 1515 C C . VAL A 1 188 ? 6.191 -8.956 1.523 1.00 92.06 188 VAL A C 1
ATOM 1517 O O . VAL A 1 188 ? 5.949 -9.716 0.585 1.00 92.06 188 VAL A O 1
ATOM 1520 N N . TRP A 1 189 ? 6.056 -7.639 1.440 1.00 94.50 189 TRP A N 1
ATOM 1521 C CA . TRP A 1 189 ? 5.744 -6.943 0.196 1.00 94.50 189 TRP A CA 1
ATOM 1522 C C . TRP A 1 189 ? 6.343 -5.545 0.198 1.00 94.50 189 TRP A C 1
ATOM 1524 O O . TRP A 1 189 ? 6.487 -4.925 1.248 1.00 94.50 189 TRP A O 1
ATOM 1534 N N . THR A 1 190 ? 6.623 -5.037 -1.000 1.00 95.19 190 THR A N 1
ATOM 1535 C CA . THR A 1 190 ? 7.156 -3.691 -1.204 1.00 95.19 190 THR A CA 1
ATOM 1536 C C . THR A 1 190 ? 6.433 -3.046 -2.375 1.00 95.19 190 THR A C 1
ATOM 1538 O O . THR A 1 190 ? 6.352 -3.630 -3.454 1.00 95.19 190 THR A O 1
ATOM 1541 N N . VAL A 1 191 ? 5.902 -1.841 -2.171 1.00 96.38 191 VAL A N 1
ATOM 1542 C CA . VAL A 1 191 ? 5.205 -1.059 -3.205 1.00 96.38 191 VAL A CA 1
ATOM 1543 C C . VAL A 1 191 ? 5.727 0.369 -3.221 1.00 96.38 191 VAL A C 1
ATOM 1545 O O . VAL A 1 191 ? 6.183 0.893 -2.205 1.00 96.38 191 VAL A O 1
ATOM 1548 N N . GLY A 1 192 ? 5.661 1.029 -4.370 1.00 96.31 192 GLY A N 1
ATOM 1549 C CA . GLY A 1 192 ? 6.078 2.419 -4.478 1.00 96.31 192 GLY A CA 1
ATOM 1550 C C . GLY A 1 192 ? 6.348 2.834 -5.910 1.00 96.31 192 GLY A C 1
ATOM 1551 O O . GLY A 1 192 ? 5.740 2.314 -6.841 1.00 96.31 192 GLY A O 1
ATOM 1552 N N . VAL A 1 193 ? 7.267 3.782 -6.070 1.00 97.12 193 VAL A N 1
ATOM 1553 C CA . VAL A 1 193 ? 7.670 4.325 -7.370 1.00 97.12 193 VAL A CA 1
ATOM 1554 C C . VAL A 1 193 ? 9.180 4.317 -7.517 1.00 97.12 193 VAL A C 1
ATOM 1556 O O . VAL A 1 193 ? 9.919 4.409 -6.535 1.00 97.12 193 VAL A O 1
ATOM 1559 N N . CYS A 1 194 ? 9.645 4.270 -8.759 1.00 96.88 194 CYS A N 1
ATOM 1560 C CA . CYS A 1 194 ? 11.048 4.451 -9.083 1.00 96.88 194 CYS A CA 1
ATOM 1561 C C . CYS A 1 194 ? 11.222 5.417 -10.257 1.00 96.88 194 CYS A C 1
ATOM 1563 O O . CYS A 1 194 ? 10.297 5.663 -11.034 1.00 96.88 194 CYS A O 1
ATOM 1565 N N . ARG A 1 195 ? 12.424 5.976 -10.406 1.00 96.88 195 ARG A N 1
ATOM 1566 C CA . ARG A 1 195 ? 12.787 6.707 -11.628 1.00 96.88 195 ARG A CA 1
ATOM 1567 C C . ARG A 1 195 ? 12.816 5.732 -12.807 1.00 96.88 195 ARG A C 1
ATOM 1569 O O . ARG A 1 195 ? 13.131 4.559 -12.646 1.00 96.88 195 ARG A O 1
ATOM 1576 N N . HIS A 1 196 ? 12.570 6.225 -14.017 1.00 93.81 196 HIS A N 1
ATOM 1577 C CA . HIS A 1 196 ? 12.699 5.394 -15.220 1.00 93.81 196 HIS A CA 1
ATOM 1578 C C . HIS A 1 196 ? 14.132 4.852 -15.411 1.00 93.81 196 HIS A C 1
ATOM 1580 O O . HIS A 1 196 ? 14.323 3.725 -15.864 1.00 93.81 196 HIS A O 1
ATOM 1586 N N . SER A 1 197 ? 15.124 5.656 -15.014 1.00 94.19 197 SER A N 1
ATOM 1587 C CA . SER A 1 197 ? 16.561 5.423 -15.187 1.00 94.19 197 SER A CA 1
ATOM 1588 C C . SER A 1 197 ? 17.227 4.673 -14.026 1.00 94.19 197 SER A C 1
ATOM 1590 O O . SER A 1 197 ? 18.427 4.845 -13.820 1.00 94.19 197 SER A O 1
ATOM 1592 N N . VAL A 1 198 ? 16.467 3.964 -13.188 1.00 95.56 198 VAL A N 1
ATOM 1593 C CA . VAL A 1 198 ? 17.073 3.166 -12.112 1.00 95.56 198 VAL A CA 1
ATOM 1594 C C . VAL A 1 198 ? 17.890 2.016 -12.687 1.00 95.56 198 VAL A C 1
ATOM 1596 O O . VAL A 1 198 ? 17.538 1.465 -13.730 1.00 95.56 198 VAL A O 1
ATOM 1599 N N . GLU A 1 199 ? 18.962 1.651 -11.988 1.00 95.31 199 GLU A N 1
ATOM 1600 C CA . GLU A 1 199 ? 19.726 0.447 -12.297 1.00 95.31 199 GLU A CA 1
ATOM 1601 C C . GLU A 1 199 ? 18.847 -0.780 -12.025 1.00 95.31 199 GLU A C 1
ATOM 1603 O O . GLU A 1 199 ? 18.256 -0.906 -10.948 1.00 95.31 199 GLU A O 1
ATOM 1608 N N . ARG A 1 200 ? 18.713 -1.649 -13.030 1.00 95.69 200 ARG A N 1
ATOM 1609 C CA . ARG A 1 200 ? 17.847 -2.841 -12.967 1.00 95.69 200 ARG A CA 1
ATOM 1610 C C . ARG A 1 200 ? 18.650 -4.130 -12.860 1.00 95.69 200 ARG A C 1
ATOM 1612 O O . ARG A 1 200 ? 18.059 -5.183 -12.622 1.00 95.69 200 ARG A O 1
ATOM 1619 N N . LYS A 1 201 ? 19.970 -4.038 -13.048 1.00 95.06 201 LYS A N 1
ATOM 1620 C CA . LYS A 1 201 ? 20.887 -5.170 -13.032 1.00 95.06 201 LYS A CA 1
ATOM 1621 C C . LYS A 1 201 ? 21.737 -5.180 -11.770 1.00 95.06 201 LYS A C 1
ATOM 1623 O O . LYS A 1 201 ? 22.221 -4.146 -11.314 1.00 95.06 201 LYS A O 1
ATOM 1628 N N . GLY A 1 202 ? 21.957 -6.375 -11.238 1.00 91.88 202 GLY A N 1
ATOM 1629 C CA . GLY A 1 202 ? 22.759 -6.588 -10.044 1.00 91.88 202 GLY A CA 1
ATOM 1630 C C . GLY A 1 202 ? 22.110 -6.073 -8.759 1.00 91.88 202 GLY A C 1
ATOM 1631 O O . GLY A 1 202 ? 20.928 -5.732 -8.693 1.00 91.88 202 GLY A O 1
ATOM 1632 N N . GLU A 1 203 ? 22.903 -6.067 -7.691 1.00 90.06 203 GLU A N 1
ATOM 1633 C CA . GLU A 1 203 ? 22.410 -5.793 -6.347 1.00 90.06 203 GLU A CA 1
ATOM 1634 C C . GLU A 1 203 ? 22.271 -4.282 -6.105 1.00 90.06 203 GLU A C 1
ATOM 1636 O O . GLU A 1 203 ? 23.248 -3.566 -5.887 1.00 90.06 203 GLU A O 1
ATOM 1641 N N . VAL A 1 204 ? 21.027 -3.796 -6.149 1.00 88.44 204 VAL A N 1
ATOM 1642 C CA . VAL A 1 204 ? 20.678 -2.386 -5.933 1.00 88.44 204 VAL A CA 1
ATOM 1643 C C . VAL A 1 204 ? 19.761 -2.260 -4.722 1.00 88.44 204 VAL A C 1
ATOM 1645 O O . VAL A 1 204 ? 18.745 -2.946 -4.611 1.00 88.44 204 VAL A O 1
ATOM 1648 N N . LEU A 1 205 ? 20.103 -1.344 -3.813 1.00 91.88 205 LEU A N 1
ATOM 1649 C CA . LEU A 1 205 ? 19.257 -1.008 -2.668 1.00 91.88 205 LEU A CA 1
ATOM 1650 C C . LEU A 1 205 ? 18.060 -0.160 -3.117 1.00 91.88 205 LEU A C 1
ATOM 1652 O O . LEU A 1 205 ? 18.242 0.838 -3.820 1.00 91.88 205 LEU A O 1
ATOM 1656 N N . LEU A 1 206 ? 16.856 -0.503 -2.649 1.00 93.31 206 LEU A N 1
ATOM 1657 C CA . LEU A 1 206 ? 15.598 0.195 -2.956 1.00 93.31 206 LEU A CA 1
ATOM 1658 C C . LEU A 1 206 ? 15.417 1.482 -2.128 1.00 93.31 206 LEU A C 1
ATOM 1660 O O . LEU A 1 206 ? 14.398 1.680 -1.472 1.00 93.31 206 LEU A O 1
ATOM 1664 N N . ILE A 1 207 ? 16.418 2.362 -2.157 1.00 95.12 207 ILE A N 1
ATOM 1665 C CA . ILE A 1 207 ? 16.446 3.627 -1.406 1.00 95.12 207 ILE A CA 1
ATOM 1666 C C . ILE A 1 207 ? 16.322 4.856 -2.330 1.00 95.12 207 ILE A C 1
ATOM 1668 O O . ILE A 1 207 ? 16.679 4.777 -3.513 1.00 95.12 207 ILE A O 1
ATOM 1672 N N . PRO A 1 208 ? 15.917 6.032 -1.806 1.00 96.62 208 PRO A N 1
ATOM 1673 C CA . PRO A 1 208 ? 15.741 7.254 -2.596 1.00 96.62 208 PRO A CA 1
ATOM 1674 C C . PRO A 1 208 ? 16.988 7.698 -3.355 1.00 96.62 208 PRO A C 1
ATOM 1676 O O . PRO A 1 208 ? 16.882 8.220 -4.463 1.00 96.62 208 PRO A O 1
ATOM 1679 N N . GLN A 1 209 ? 18.174 7.461 -2.793 1.00 95.50 209 GLN A N 1
ATOM 1680 C CA . GLN A 1 209 ? 19.460 7.784 -3.414 1.00 95.50 209 GLN A CA 1
ATOM 1681 C C . GLN A 1 209 ? 19.665 7.035 -4.738 1.00 95.50 209 GLN A C 1
ATOM 1683 O O . GLN A 1 209 ? 20.255 7.587 -5.663 1.00 95.50 209 GLN A O 1
ATOM 1688 N N . ASN A 1 210 ? 19.103 5.829 -4.852 1.00 95.50 210 ASN A N 1
ATOM 1689 C CA . ASN A 1 210 ? 19.131 5.013 -6.064 1.00 95.50 210 ASN A CA 1
ATOM 1690 C C . ASN A 1 210 ? 17.891 5.232 -6.947 1.00 95.50 210 ASN A C 1
ATOM 1692 O O . ASN A 1 210 ? 17.728 4.560 -7.959 1.00 95.50 210 ASN A O 1
ATOM 1696 N N . GLY A 1 211 ? 17.020 6.181 -6.588 1.00 96.56 211 GLY A N 1
ATOM 1697 C CA . GLY A 1 211 ? 15.825 6.528 -7.350 1.00 96.56 211 GLY A CA 1
ATOM 1698 C C . GLY A 1 211 ? 14.591 5.690 -7.027 1.00 96.56 211 GLY A C 1
ATOM 1699 O O . GLY A 1 211 ? 13.696 5.644 -7.867 1.00 96.56 211 GLY A O 1
ATOM 1700 N N . PHE A 1 212 ? 14.527 5.057 -5.853 1.00 97.00 212 PHE A N 1
ATOM 1701 C CA . PHE A 1 212 ? 13.368 4.290 -5.385 1.00 97.00 212 PHE A CA 1
ATOM 1702 C C . PHE A 1 212 ? 12.715 4.959 -4.173 1.00 97.00 212 PHE A C 1
ATOM 1704 O O . PHE A 1 212 ? 13.387 5.306 -3.208 1.00 97.00 212 PHE A O 1
ATOM 1711 N N . TRP A 1 213 ? 11.392 5.091 -4.188 1.00 97.12 213 TRP A N 1
ATOM 1712 C CA . TRP A 1 213 ? 10.602 5.552 -3.047 1.00 97.12 213 TRP A CA 1
ATOM 1713 C C . TRP A 1 213 ? 9.543 4.507 -2.759 1.00 97.12 213 TRP A C 1
ATOM 1715 O O . TRP A 1 213 ? 8.522 4.442 -3.446 1.00 97.12 213 TRP A O 1
ATOM 1725 N N . THR A 1 214 ? 9.826 3.656 -1.779 1.00 95.94 214 THR A N 1
ATOM 1726 C CA . THR A 1 214 ? 9.032 2.457 -1.526 1.00 95.94 214 THR A CA 1
ATOM 1727 C C . THR A 1 214 ? 8.683 2.297 -0.051 1.00 95.94 214 THR A C 1
ATOM 1729 O O . THR A 1 214 ? 9.406 2.738 0.849 1.00 95.94 214 THR A O 1
ATOM 1732 N N . LEU A 1 215 ? 7.525 1.684 0.168 1.00 95.25 215 LEU A N 1
ATOM 1733 C CA . LEU A 1 215 ? 7.020 1.230 1.451 1.00 95.25 215 LEU A CA 1
ATOM 1734 C C . LEU A 1 215 ? 7.091 -0.294 1.454 1.00 95.25 215 LEU A C 1
ATOM 1736 O O . LEU A 1 215 ? 6.528 -0.937 0.567 1.00 95.25 215 LEU A O 1
ATOM 1740 N N . GLU A 1 216 ? 7.763 -0.845 2.452 1.00 94.69 216 GLU A N 1
ATOM 1741 C CA . GLU A 1 216 ? 7.859 -2.278 2.688 1.00 94.69 216 GLU A CA 1
ATOM 1742 C C . GLU A 1 216 ? 7.054 -2.658 3.928 1.00 94.69 216 GLU A C 1
ATOM 1744 O O . GLU A 1 216 ? 7.021 -1.932 4.925 1.00 94.69 216 GLU A O 1
ATOM 1749 N N . MET A 1 217 ? 6.435 -3.827 3.873 1.00 93.19 217 MET A N 1
ATOM 1750 C CA . MET A 1 217 ? 5.993 -4.561 5.042 1.00 93.19 217 MET A CA 1
ATOM 1751 C C . MET A 1 217 ? 6.847 -5.821 5.146 1.00 93.19 217 MET A C 1
ATOM 1753 O O . MET A 1 217 ? 6.946 -6.580 4.184 1.00 93.19 217 MET A O 1
ATOM 1757 N N . PHE A 1 218 ? 7.456 -6.037 6.310 1.00 91.06 218 PHE A N 1
ATOM 1758 C CA . PHE A 1 218 ? 8.206 -7.246 6.627 1.00 91.06 218 PHE A CA 1
ATOM 1759 C C . PHE A 1 218 ? 7.712 -7.836 7.954 1.00 91.06 218 PHE A C 1
ATOM 1761 O O . PHE A 1 218 ? 7.906 -7.253 9.028 1.00 91.06 218 PHE A O 1
ATOM 1768 N N . GLY A 1 219 ? 7.065 -9.001 7.888 1.00 88.00 219 GLY A N 1
ATOM 1769 C CA . GLY A 1 219 ? 6.418 -9.650 9.028 1.00 88.00 219 GLY A CA 1
ATOM 1770 C C . GLY A 1 219 ? 5.196 -8.863 9.499 1.00 88.00 219 GLY A C 1
ATOM 1771 O O . GLY A 1 219 ? 4.125 -8.988 8.925 1.00 88.00 219 GLY A O 1
ATOM 1772 N N . ASN A 1 220 ? 5.373 -8.047 10.540 1.00 86.19 220 ASN A N 1
ATOM 1773 C CA . ASN A 1 220 ? 4.333 -7.163 11.089 1.00 86.19 220 ASN A CA 1
ATOM 1774 C C . ASN A 1 220 ? 4.866 -5.726 11.257 1.00 86.19 220 ASN A C 1
ATOM 1776 O O . ASN A 1 220 ? 4.413 -4.974 12.120 1.00 86.19 220 ASN A O 1
ATOM 1780 N N . GLN A 1 221 ? 5.911 -5.362 10.508 1.00 90.56 221 GLN A N 1
ATOM 1781 C CA . GLN A 1 221 ? 6.544 -4.048 10.581 1.00 90.56 221 GLN A CA 1
ATOM 1782 C C . GLN A 1 221 ? 6.495 -3.358 9.229 1.00 90.56 221 GLN A C 1
ATOM 1784 O O . GLN A 1 221 ? 6.975 -3.895 8.235 1.00 90.56 221 GLN A O 1
ATOM 1789 N N . TYR A 1 222 ? 5.996 -2.127 9.233 1.00 92.88 222 TYR A N 1
ATOM 1790 C CA . TYR A 1 222 ? 6.008 -1.253 8.070 1.00 92.88 222 TYR A CA 1
ATOM 1791 C C . TYR A 1 222 ? 7.245 -0.365 8.089 1.00 92.88 222 TYR A C 1
ATOM 1793 O O . TYR A 1 222 ? 7.613 0.184 9.132 1.00 92.88 222 TYR A O 1
ATOM 1801 N N . ARG A 1 223 ? 7.894 -0.216 6.938 1.00 94.19 223 ARG A N 1
ATOM 1802 C CA . ARG A 1 223 ? 9.177 0.469 6.788 1.00 94.19 223 ARG A CA 1
ATOM 1803 C C . ARG A 1 223 ? 9.155 1.337 5.543 1.00 94.19 223 ARG A C 1
ATOM 1805 O O . ARG A 1 223 ? 8.827 0.871 4.458 1.00 94.19 223 ARG A O 1
ATOM 1812 N N . ALA A 1 224 ? 9.541 2.599 5.684 1.00 95.25 224 ALA A N 1
ATOM 1813 C CA . ALA A 1 224 ? 9.942 3.390 4.530 1.00 95.25 224 ALA A CA 1
ATOM 1814 C C . ALA A 1 224 ? 11.399 3.033 4.215 1.00 95.25 224 ALA A C 1
ATOM 1816 O O . ALA A 1 224 ? 12.279 3.249 5.058 1.00 95.25 224 ALA A O 1
ATOM 1817 N N . LEU A 1 225 ? 11.645 2.473 3.027 1.00 93.69 225 LEU A N 1
ATOM 1818 C CA . LEU A 1 225 ? 12.994 2.104 2.608 1.00 93.69 225 LEU A CA 1
ATOM 1819 C C . LEU A 1 225 ? 13.775 3.385 2.305 1.00 93.69 225 LEU A C 1
ATOM 1821 O O . LEU A 1 225 ? 13.583 4.041 1.284 1.00 93.69 225 LEU A O 1
ATOM 1825 N N . SER A 1 226 ? 14.620 3.784 3.250 1.00 92.94 226 SER A N 1
ATOM 1826 C CA . SER A 1 226 ? 15.457 4.981 3.194 1.00 92.94 226 SER A CA 1
ATOM 1827 C C . SER A 1 226 ? 16.801 4.724 3.870 1.00 92.94 226 SER A C 1
ATOM 1829 O O . SER A 1 226 ? 17.007 3.683 4.484 1.00 92.94 226 SER A O 1
ATOM 1831 N N . SER A 1 227 ? 17.726 5.679 3.770 1.00 89.94 227 SER A N 1
ATOM 1832 C CA . SER A 1 227 ? 18.991 5.649 4.508 1.00 89.94 227 SER A CA 1
ATOM 1833 C C . SER A 1 227 ? 19.084 6.880 5.423 1.00 89.94 227 SER A C 1
ATOM 1835 O O . SER A 1 227 ? 19.263 7.985 4.898 1.00 89.94 227 SER A O 1
ATOM 1837 N N . PRO A 1 228 ? 18.958 6.733 6.759 1.00 87.94 228 PRO A N 1
ATOM 1838 C CA . PRO A 1 228 ? 18.718 5.483 7.492 1.00 87.94 228 PRO A CA 1
ATOM 1839 C C . PRO A 1 228 ? 17.303 4.923 7.272 1.00 87.94 228 PRO A C 1
ATOM 1841 O O . PRO A 1 228 ? 16.392 5.660 6.882 1.00 87.94 228 PRO A O 1
ATOM 1844 N N . GLU A 1 229 ? 17.121 3.627 7.530 1.00 87.62 229 GLU A N 1
ATOM 1845 C CA . GLU A 1 229 ? 15.813 2.967 7.441 1.00 87.62 229 GLU A CA 1
ATOM 1846 C C . GLU A 1 229 ? 14.856 3.534 8.494 1.00 87.62 229 GLU A C 1
ATOM 1848 O O . GLU A 1 229 ? 15.251 3.811 9.632 1.00 87.62 229 GLU A O 1
ATOM 1853 N N . ARG A 1 230 ? 13.586 3.713 8.120 1.00 91.56 230 ARG A N 1
ATOM 1854 C CA . ARG A 1 230 ? 12.571 4.278 9.008 1.00 91.56 230 ARG A CA 1
ATOM 1855 C C . ARG A 1 230 ? 11.416 3.306 9.215 1.00 91.56 230 ARG A C 1
ATOM 1857 O O . ARG A 1 230 ? 10.603 3.104 8.318 1.00 91.56 230 ARG A O 1
ATOM 1864 N N . ILE A 1 231 ? 11.290 2.801 10.439 1.00 92.06 231 ILE A N 1
ATOM 1865 C CA . ILE A 1 231 ? 10.132 2.014 10.880 1.00 92.06 231 ILE A CA 1
ATOM 1866 C C . ILE A 1 231 ? 8.941 2.952 11.113 1.00 92.06 231 ILE A C 1
ATOM 1868 O O . ILE A 1 231 ? 9.073 4.008 11.740 1.00 92.06 231 ILE A O 1
ATOM 1872 N N . LEU A 1 232 ? 7.775 2.565 10.606 1.00 90.69 232 LEU A N 1
ATOM 1873 C CA . LEU A 1 232 ? 6.524 3.295 10.749 1.00 90.69 232 LEU A CA 1
ATOM 1874 C C . LEU A 1 232 ? 5.658 2.627 11.828 1.00 90.69 232 LEU A C 1
ATOM 1876 O O . LEU A 1 232 ? 5.385 1.430 11.733 1.00 90.69 232 LEU A O 1
ATOM 1880 N N . PRO A 1 233 ? 5.204 3.373 12.852 1.00 85.62 233 PRO A N 1
ATOM 1881 C CA . PRO A 1 233 ? 4.319 2.844 13.881 1.00 85.62 233 PRO A CA 1
ATOM 1882 C C . PRO A 1 233 ? 2.884 2.776 13.343 1.00 85.62 233 PRO A C 1
ATOM 1884 O O . PRO A 1 233 ? 2.051 3.622 13.661 1.00 85.62 233 PRO A O 1
ATOM 1887 N N . LEU A 1 234 ? 2.608 1.789 12.495 1.00 78.62 234 LEU A N 1
ATOM 1888 C CA . LEU A 1 234 ? 1.260 1.482 12.028 1.00 78.62 234 LEU A CA 1
ATOM 1889 C C . LEU A 1 234 ? 0.693 0.344 12.878 1.00 78.62 234 LEU A C 1
ATOM 1891 O O . LEU A 1 234 ? 1.387 -0.626 13.177 1.00 78.62 234 LEU A O 1
ATOM 1895 N N . LYS A 1 235 ? -0.558 0.498 13.308 1.00 63.78 235 LYS A N 1
ATOM 1896 C CA . LYS A 1 235 ? -1.330 -0.575 13.932 1.00 63.78 235 LYS A CA 1
ATOM 1897 C C . LYS A 1 235 ? -2.276 -1.105 12.868 1.00 63.78 235 LYS A C 1
ATOM 1899 O O . LYS A 1 235 ? -2.999 -0.307 12.278 1.00 63.78 235 LYS A O 1
ATOM 1904 N N . GLU A 1 236 ? -2.254 -2.411 12.631 1.00 58.22 236 GLU A N 1
ATOM 1905 C CA . GLU A 1 236 ? -3.376 -3.062 11.957 1.00 58.22 236 GLU A CA 1
ATOM 1906 C C . GLU A 1 236 ? -4.608 -2.868 12.850 1.00 58.22 236 GLU A C 1
ATOM 1908 O O . GLU A 1 236 ? -4.549 -3.125 14.058 1.00 58.22 236 GLU A O 1
ATOM 1913 N N . SER A 1 237 ? -5.650 -2.272 12.272 1.00 54.44 237 SER A N 1
ATOM 1914 C CA . SER A 1 237 ? -6.947 -2.034 12.910 1.00 54.44 237 SER A CA 1
ATOM 1915 C C . SER A 1 237 ? -7.773 -3.306 12.953 1.00 54.44 237 SER A C 1
ATOM 1917 O O . SER A 1 237 ? -7.839 -3.954 11.883 1.00 54.44 237 SER A O 1
#

Mean predicted aligned error: 16.09 Å

Sequence (237 aa):
MVTTAVIIRDKYVRNVSCSVNNTLLGQEKETVIFIPESFMPSASPWMVALAVILTASPWMVSMTVILAVFIIFMAVSICCIKKLQREKKILSGEKKVEQEEKEIAQQLQEELRWRRTFLHAADVVLDPDTAHPELFLSEDRRSVRRGPYRQRVPDNPERFDSQPCVLGWESFASGKHYWEVEVENVMVWTVGVCRHSVERKGEVLLIPQNGFWTLEMFGNQYRALSSPERILPLKES

pLDDT: mean 82.24, std 18.02, range [39.31, 98.44]

Foldseek 3Di:
DWDWDFDDPDPPDPWGWGWTDDPPPPDTDTDTDDDDPDPDDPDDPVNVVVVVVCCPDPVNVVVVVVVVVVVVVVVVVVVVVVVVVVVVVVVVVVVVVVVVVVVVVVVVVVVVVCCVVFAAEDPFAWDPLAFEQQWDADPSRQDIDGHPDGHPDDPDQNYAHADRDIGGPDDDPDGGYDYDDDDDDDQKDKDFDFDSPARRDDDDQQEVVRGHFMWMHHRHWIWGRYVVIDTDPDDDD